Protein AF-V9LCP2-F1 (afdb_monomer_lite)

Sequence (242 aa):
FHIGINSRYNMSLEAAHANCRSLGVKLATQAQVEAANLAGFQVCRFGWVDDGYPVISRVTPMINCGNNQTGVIKMMDINRLYDGFCISIKDAHKVNACEPLLQITATGISMIETASPTLLDLTHAETVSVKPSETSPQLETETHGLPGANTELPISSANPSTSATKPLISTTTSLISTTELFLAVMNNKTNRLVVIVLTVLAAILIIVTVVIIVCHLTRKRWNTFDFEAVPPKEIVRSEEHT

pLDDT: mean 70.41, std 26.89, range [26.41, 98.75]

InterPro domains:
  IPR000538 Link domain [PF00193] (1-87)
  IPR000538 Link domain [PS50963] (1-88)
  IPR000538 Link domain [SM00445] (1-88)
  IPR016186 C-type lectin-like/link domain superfamily [G3DSA:3.10.100.10] (1-90)
  IPR016187 C-type lectin fold [SSF56436] (1-94)
  IPR043210 CD44 antigen-like [PTHR10225] (1-142)

Radius of gyration: 37.85 Å; chains: 1; bounding box: 79×82×116 Å

Organism: Callorhinchus milii (NCBI:txid7868)

Structure (mmCIF, N/CA/C/O backbone):
data_AF-V9LCP2-F1
#
_entry.id   AF-V9LCP2-F1
#
loop_
_atom_site.group_PDB
_atom_site.id
_atom_site.type_symbol
_atom_site.label_atom_id
_atom_site.label_alt_id
_atom_site.label_comp_id
_atom_site.label_asym_id
_atom_site.label_entity_id
_atom_site.label_seq_id
_atom_site.pdbx_PDB_ins_code
_atom_site.Cartn_x
_atom_site.Cartn_y
_atom_site.Cartn_z
_atom_site.occupancy
_atom_site.B_iso_or_equiv
_atom_site.auth_seq_id
_atom_site.auth_comp_id
_atom_site.auth_asym_id
_atom_site.auth_atom_id
_atom_site.pdbx_PDB_model_num
ATOM 1 N N . PHE A 1 1 ? -3.470 -7.930 -0.278 1.00 94.25 1 PHE A N 1
ATOM 2 C CA . PHE A 1 1 ? -2.556 -9.067 -0.521 1.00 94.25 1 PHE A CA 1
ATOM 3 C C . PHE A 1 1 ? -1.550 -8.689 -1.603 1.00 94.25 1 PHE A C 1
ATOM 5 O O . PHE A 1 1 ? -1.748 -7.690 -2.285 1.00 94.25 1 PHE A O 1
ATOM 12 N N . HIS A 1 2 ? -0.457 -9.439 -1.728 1.00 97.12 2 HIS A N 1
ATOM 13 C CA . HIS A 1 2 ? 0.606 -9.214 -2.718 1.00 97.12 2 HIS A CA 1
ATOM 14 C C . HIS A 1 2 ? 0.441 -10.164 -3.913 1.00 97.12 2 HIS A C 1
ATOM 16 O O . HIS A 1 2 ? 0.006 -11.298 -3.722 1.00 97.12 2 HIS A O 1
ATOM 22 N N . ILE A 1 3 ? 0.773 -9.701 -5.121 1.00 96.88 3 ILE A N 1
ATOM 23 C CA . ILE A 1 3 ? 0.834 -10.514 -6.344 1.00 96.88 3 ILE A CA 1
ATOM 24 C C . ILE A 1 3 ? 2.186 -10.328 -7.037 1.00 96.88 3 ILE A C 1
ATOM 26 O O . ILE A 1 3 ? 2.667 -9.210 -7.169 1.00 96.88 3 ILE A O 1
ATOM 30 N N . GLY A 1 4 ? 2.791 -11.406 -7.533 1.00 95.38 4 GLY A N 1
ATOM 31 C CA . GLY A 1 4 ? 4.028 -11.355 -8.318 1.00 95.38 4 GLY A CA 1
ATOM 32 C C . GLY A 1 4 ? 4.068 -12.472 -9.359 1.00 95.38 4 GLY A C 1
ATOM 33 O O . GLY A 1 4 ? 3.453 -13.517 -9.164 1.00 95.38 4 GLY A O 1
ATOM 34 N N . ILE A 1 5 ? 4.789 -12.261 -10.464 1.00 92.06 5 ILE A N 1
ATOM 35 C CA . ILE A 1 5 ? 4.906 -13.234 -11.566 1.00 92.06 5 ILE A CA 1
ATOM 36 C C . ILE A 1 5 ? 6.302 -13.864 -11.550 1.00 92.06 5 ILE A C 1
ATOM 38 O O . ILE A 1 5 ? 7.307 -13.157 -11.511 1.00 92.06 5 ILE A O 1
ATOM 42 N N . ASN A 1 6 ? 6.375 -15.198 -11.601 1.00 88.62 6 ASN A N 1
ATOM 43 C CA . ASN A 1 6 ? 7.615 -15.967 -11.801 1.00 88.62 6 ASN A CA 1
ATOM 44 C C . ASN A 1 6 ? 8.776 -15.588 -10.859 1.00 88.62 6 ASN A C 1
ATOM 46 O O . ASN A 1 6 ? 9.942 -15.635 -11.247 1.00 88.62 6 ASN A O 1
ATOM 50 N N . SER A 1 7 ? 8.473 -15.164 -9.627 1.00 88.69 7 SER A N 1
ATOM 51 C CA . SER A 1 7 ? 9.471 -14.747 -8.625 1.00 88.69 7 SER A CA 1
ATOM 52 C C . SER A 1 7 ? 10.410 -13.608 -9.063 1.00 88.69 7 SER A C 1
ATOM 54 O O . SER A 1 7 ? 11.441 -13.377 -8.432 1.00 88.69 7 SER A O 1
ATOM 56 N N . ARG A 1 8 ? 10.055 -12.863 -10.115 1.00 93.81 8 ARG A N 1
ATOM 57 C CA . ARG A 1 8 ? 10.781 -11.681 -10.598 1.00 93.81 8 ARG A CA 1
ATOM 58 C C . ARG A 1 8 ? 9.849 -10.475 -10.607 1.00 93.81 8 ARG A C 1
ATOM 60 O O . ARG A 1 8 ? 8.630 -10.625 -10.576 1.00 93.81 8 ARG A O 1
ATOM 67 N N . TYR A 1 9 ? 10.429 -9.283 -10.642 1.00 97.00 9 TYR A N 1
ATOM 68 C CA . TYR A 1 9 ? 9.656 -8.081 -10.914 1.00 97.00 9 TYR A CA 1
ATOM 69 C C . TYR A 1 9 ? 9.357 -7.995 -12.405 1.00 97.00 9 TYR A C 1
ATOM 71 O O . TYR A 1 9 ? 10.281 -8.012 -13.217 1.00 97.00 9 TYR A O 1
ATOM 79 N N . ASN A 1 10 ? 8.073 -7.941 -12.754 1.00 96.88 10 ASN A N 1
ATOM 80 C CA . ASN A 1 10 ? 7.646 -8.059 -14.148 1.00 96.88 10 ASN A CA 1
ATOM 81 C C . ASN A 1 10 ? 6.346 -7.300 -14.464 1.00 96.88 10 ASN A C 1
ATOM 83 O O . ASN A 1 10 ? 5.693 -7.588 -15.463 1.00 96.88 10 ASN A O 1
ATOM 87 N N . MET A 1 11 ? 5.927 -6.362 -13.612 1.00 97.19 11 MET A N 1
ATOM 88 C CA . MET A 1 11 ? 4.728 -5.557 -13.844 1.00 97.19 11 MET A CA 1
ATOM 89 C C . MET A 1 11 ? 5.077 -4.071 -13.906 1.00 97.19 11 MET A C 1
ATOM 91 O O . MET A 1 11 ? 5.782 -3.553 -13.039 1.00 97.19 11 MET A O 1
ATOM 95 N N . SER A 1 12 ? 4.552 -3.384 -14.920 1.00 98.19 12 SER A N 1
ATOM 96 C CA . SER A 1 12 ? 4.333 -1.935 -14.887 1.00 98.19 12 SER A CA 1
ATOM 97 C C . SER A 1 12 ? 3.098 -1.614 -14.032 1.00 98.19 12 SER A C 1
ATOM 99 O O . SER A 1 12 ? 2.339 -2.521 -13.679 1.00 98.19 12 SER A O 1
ATOM 101 N N . LEU A 1 13 ? 2.852 -0.333 -13.739 1.00 98.44 13 LEU A N 1
ATOM 102 C CA . LEU A 1 13 ? 1.632 0.105 -13.049 1.00 98.44 13 LEU A CA 1
ATOM 103 C C . LEU A 1 13 ? 0.360 -0.395 -13.760 1.00 98.44 13 LEU A C 1
ATOM 105 O O . LEU A 1 13 ? -0.527 -0.975 -13.135 1.00 98.44 13 LEU A O 1
ATOM 109 N N . GLU A 1 14 ? 0.293 -0.239 -15.085 1.00 98.38 14 GLU A N 1
ATOM 110 C CA . GLU A 1 14 ? -0.843 -0.699 -15.890 1.00 98.38 14 GLU A CA 1
ATOM 111 C C . GLU A 1 14 ? -1.025 -2.221 -15.809 1.00 98.38 14 GLU A C 1
ATOM 113 O O . GLU A 1 14 ? -2.144 -2.713 -15.624 1.00 98.38 14 GLU A O 1
ATOM 118 N N . ALA A 1 15 ? 0.078 -2.973 -15.875 1.00 98.06 15 ALA A N 1
ATOM 119 C CA . ALA A 1 15 ? 0.042 -4.420 -15.720 1.00 98.06 15 ALA A CA 1
ATOM 120 C C . ALA A 1 15 ? -0.435 -4.821 -14.316 1.00 98.06 15 ALA A C 1
ATOM 122 O O . ALA A 1 15 ? -1.231 -5.752 -14.196 1.00 98.06 15 ALA A O 1
ATOM 123 N N . ALA A 1 16 ? -0.020 -4.118 -13.259 1.00 98.44 16 ALA A N 1
ATOM 124 C CA . ALA A 1 16 ? -0.492 -4.378 -11.900 1.00 98.44 16 ALA A CA 1
ATOM 125 C C . ALA A 1 16 ? -2.012 -4.155 -11.781 1.00 98.44 16 ALA A C 1
ATOM 127 O O . ALA A 1 16 ? -2.722 -5.026 -11.273 1.00 98.44 16 ALA A O 1
ATOM 128 N N . HIS A 1 17 ? -2.543 -3.063 -12.348 1.00 98.56 17 HIS A N 1
ATOM 129 C CA . HIS A 1 17 ? -3.992 -2.851 -12.444 1.00 98.56 17 HIS A CA 1
ATOM 130 C C . HIS A 1 17 ? -4.704 -3.977 -13.196 1.00 98.56 17 HIS A C 1
ATOM 132 O O . HIS A 1 17 ? -5.782 -4.406 -12.779 1.00 98.56 17 HIS A O 1
ATOM 138 N N . ALA A 1 18 ? -4.160 -4.414 -14.334 1.00 98.25 18 ALA A N 1
ATOM 139 C CA . ALA A 1 18 ? -4.759 -5.472 -15.143 1.00 98.25 18 ALA A CA 1
ATOM 140 C C . ALA A 1 18 ? -4.778 -6.817 -14.397 1.00 98.25 18 ALA A C 1
ATOM 142 O O . ALA A 1 18 ? -5.803 -7.497 -14.394 1.00 98.25 18 ALA A O 1
ATOM 143 N N . ASN A 1 19 ? -3.690 -7.1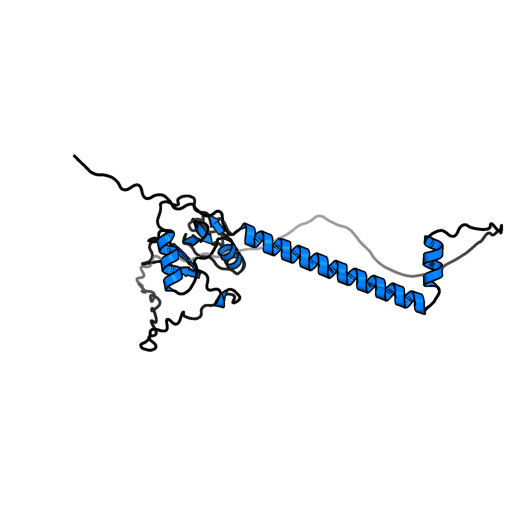61 -13.702 1.00 97.75 19 ASN A N 1
ATOM 144 C CA . ASN A 1 19 ? -3.592 -8.392 -12.918 1.00 97.75 19 ASN A CA 1
ATOM 145 C C . ASN A 1 19 ? -4.510 -8.376 -11.685 1.00 97.75 19 ASN A C 1
ATOM 147 O O . ASN A 1 19 ? -5.166 -9.373 -11.407 1.00 97.75 19 ASN A O 1
ATOM 151 N N . CYS A 1 20 ? -4.638 -7.259 -10.962 1.00 97.50 20 CYS A N 1
ATOM 152 C CA . CYS A 1 20 ? -5.630 -7.194 -9.883 1.00 97.50 20 CYS A CA 1
ATOM 153 C C . CYS A 1 20 ? -7.064 -7.327 -10.431 1.00 97.50 20 CYS A C 1
ATOM 155 O O . CYS A 1 20 ? -7.881 -8.052 -9.860 1.00 97.50 20 CYS A O 1
ATOM 157 N N . ARG A 1 21 ? -7.363 -6.693 -11.576 1.00 97.69 21 ARG A N 1
ATOM 158 C CA . ARG A 1 21 ? -8.680 -6.794 -12.228 1.00 97.69 21 ARG A CA 1
ATOM 159 C C . ARG A 1 21 ? -9.008 -8.210 -12.696 1.00 97.69 21 ARG A C 1
ATOM 161 O O . ARG A 1 21 ? -10.157 -8.620 -12.548 1.00 97.69 21 ARG A O 1
ATOM 168 N N . SER A 1 22 ? -8.041 -8.964 -13.221 1.00 96.56 22 SER A N 1
ATOM 169 C CA . SER A 1 22 ? -8.270 -10.358 -13.640 1.00 96.56 22 SER A CA 1
ATOM 170 C C . SER A 1 22 ? -8.600 -11.280 -12.462 1.00 96.56 22 SER A C 1
ATOM 172 O O . SER A 1 22 ? -9.318 -12.261 -12.632 1.00 96.56 22 SER A O 1
ATOM 174 N N . LEU A 1 23 ? -8.160 -10.920 -11.253 1.00 94.50 23 LEU A N 1
ATOM 175 C CA . LEU A 1 23 ? -8.532 -11.576 -9.997 1.00 94.50 23 LEU A CA 1
ATOM 176 C C . LEU A 1 23 ? -9.875 -11.080 -9.422 1.00 94.50 23 LEU A C 1
ATOM 178 O O . LEU A 1 23 ? -10.251 -11.470 -8.318 1.00 94.50 23 LEU A O 1
ATOM 182 N N . GLY A 1 24 ? -10.600 -10.208 -10.132 1.00 94.81 24 GLY A N 1
ATOM 183 C CA . GLY A 1 24 ? -11.880 -9.651 -9.683 1.00 94.81 24 GLY A CA 1
ATOM 184 C C . GLY A 1 24 ? -11.756 -8.639 -8.539 1.00 94.81 24 GLY A C 1
ATOM 185 O O . GLY A 1 24 ? -12.735 -8.377 -7.836 1.00 94.81 24 GLY A O 1
ATOM 186 N N . VAL A 1 25 ? -10.564 -8.076 -8.333 1.00 96.12 25 VAL A N 1
ATOM 187 C CA . VAL A 1 25 ? -10.259 -7.125 -7.258 1.00 96.12 25 VAL A CA 1
ATOM 188 C C . VAL A 1 25 ? -9.641 -5.837 -7.812 1.00 96.12 25 VAL A C 1
ATOM 190 O O . VAL A 1 25 ? -9.479 -5.673 -9.022 1.00 96.12 25 VAL A O 1
ATOM 193 N N . LYS A 1 26 ? -9.317 -4.884 -6.933 1.00 97.44 26 LYS A N 1
ATOM 194 C CA . LYS A 1 26 ? -8.673 -3.620 -7.319 1.00 97.44 26 LYS A CA 1
ATOM 195 C C . LYS A 1 26 ? -7.210 -3.595 -6.895 1.00 97.44 26 LYS A C 1
ATOM 197 O O . LYS A 1 26 ? -6.830 -4.300 -5.959 1.00 97.44 26 LYS A O 1
ATOM 202 N N . LEU A 1 27 ? -6.408 -2.785 -7.585 1.00 98.38 27 LEU A N 1
ATOM 203 C CA . LEU A 1 27 ? -5.096 -2.388 -7.083 1.00 98.38 27 LEU A CA 1
ATOM 204 C C . LEU A 1 27 ? -5.318 -1.616 -5.772 1.00 98.38 27 LEU A C 1
ATOM 206 O O . LEU A 1 27 ? -6.291 -0.874 -5.643 1.00 98.38 27 LEU A O 1
ATOM 210 N N . ALA A 1 28 ? -4.502 -1.890 -4.763 1.00 98.31 28 ALA A N 1
ATOM 211 C CA . ALA A 1 28 ? -4.631 -1.283 -3.448 1.00 98.31 28 ALA A CA 1
ATOM 212 C C . ALA A 1 28 ? -3.982 0.103 -3.439 1.00 98.31 28 ALA A C 1
ATOM 214 O O . ALA A 1 28 ? -2.939 0.291 -4.061 1.00 98.31 28 ALA A O 1
ATOM 215 N N . THR A 1 29 ? -4.550 1.044 -2.690 1.00 98.25 29 THR A N 1
ATOM 216 C CA . THR A 1 29 ? -3.910 2.337 -2.399 1.00 9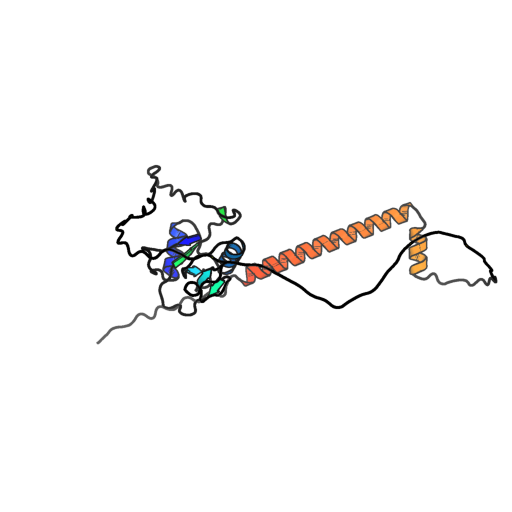8.25 29 THR A CA 1
ATOM 217 C C . THR A 1 29 ? -2.843 2.187 -1.309 1.00 98.25 29 THR A C 1
ATOM 219 O O . THR A 1 29 ? -2.882 1.236 -0.518 1.00 98.25 29 THR A O 1
ATOM 222 N N . GLN A 1 30 ? -1.916 3.141 -1.189 1.00 98.19 30 GLN A N 1
ATOM 223 C CA . GLN A 1 30 ? -0.929 3.186 -0.108 1.00 98.19 30 GLN A CA 1
ATOM 224 C C . GLN A 1 30 ? -1.626 3.149 1.254 1.00 98.19 30 GLN A C 1
ATOM 226 O O . GLN A 1 30 ? -1.240 2.356 2.106 1.00 98.19 30 GLN A O 1
ATOM 231 N N . ALA A 1 31 ? -2.695 3.928 1.439 1.00 97.56 31 ALA A N 1
ATOM 232 C CA . ALA A 1 31 ? -3.450 3.960 2.693 1.00 97.56 31 ALA A CA 1
ATOM 233 C C . ALA A 1 31 ? -4.033 2.582 3.069 1.00 97.56 31 ALA A C 1
ATOM 235 O O . ALA A 1 31 ? -4.073 2.205 4.240 1.00 97.56 31 ALA A O 1
ATOM 236 N N . GLN A 1 32 ? -4.461 1.792 2.080 1.00 97.12 32 GLN A N 1
ATOM 237 C CA . GLN A 1 32 ? -4.928 0.423 2.310 1.00 97.12 32 GLN A CA 1
ATOM 238 C C . GLN A 1 32 ? -3.775 -0.529 2.657 1.00 97.12 32 GLN A C 1
ATOM 240 O O . GLN A 1 32 ? -3.940 -1.410 3.503 1.00 97.12 32 GLN A O 1
ATOM 245 N N . VAL A 1 33 ? -2.602 -0.346 2.044 1.00 97.88 33 VAL A N 1
ATOM 246 C CA . VAL A 1 33 ? -1.384 -1.095 2.395 1.00 97.88 33 VAL A CA 1
ATOM 247 C C . VAL A 1 33 ? -0.896 -0.725 3.801 1.00 97.88 33 VAL A C 1
ATOM 249 O O . VAL A 1 33 ? -0.488 -1.613 4.544 1.00 97.88 33 VAL A O 1
ATOM 252 N N . GLU A 1 34 ? -0.995 0.542 4.207 1.00 98.06 34 GLU A N 1
ATOM 253 C CA . GLU A 1 34 ? -0.693 1.014 5.567 1.00 98.06 34 GLU A CA 1
ATOM 254 C C . GLU A 1 34 ? -1.631 0.391 6.601 1.00 98.06 34 GLU A C 1
ATOM 256 O O . GLU A 1 34 ? -1.169 -0.142 7.609 1.00 98.06 34 GLU A O 1
ATOM 261 N N . ALA A 1 35 ? -2.940 0.383 6.335 1.00 95.44 35 ALA A N 1
ATOM 262 C CA . ALA A 1 35 ? -3.906 -0.282 7.205 1.00 95.44 35 ALA A CA 1
ATOM 263 C C . ALA A 1 35 ? -3.594 -1.782 7.358 1.00 95.44 35 ALA A C 1
ATOM 265 O O . ALA A 1 35 ? -3.642 -2.319 8.465 1.00 95.44 35 ALA A O 1
ATOM 266 N N . ALA A 1 36 ? -3.210 -2.451 6.266 1.00 95.31 36 ALA A N 1
ATOM 267 C CA . ALA A 1 36 ? -2.773 -3.841 6.314 1.00 95.31 36 ALA A CA 1
ATOM 268 C C . ALA A 1 36 ? -1.456 -4.010 7.098 1.00 95.31 36 ALA A C 1
ATOM 270 O O . ALA A 1 36 ? -1.328 -4.963 7.865 1.00 95.31 36 ALA A O 1
ATOM 271 N N . ASN A 1 37 ? -0.486 -3.102 6.937 1.00 97.44 37 ASN A N 1
ATOM 272 C CA . ASN A 1 37 ? 0.785 -3.110 7.672 1.00 97.44 37 ASN A CA 1
ATOM 273 C C . ASN A 1 37 ? 0.560 -3.024 9.185 1.00 97.44 37 ASN A C 1
ATOM 275 O O . ASN A 1 37 ? 1.116 -3.831 9.929 1.00 97.44 37 ASN A O 1
ATOM 279 N N . LEU A 1 38 ? -0.326 -2.126 9.626 1.00 96.25 38 LEU A N 1
ATOM 280 C CA . LEU A 1 38 ? -0.735 -2.005 11.029 1.00 96.25 38 LEU A CA 1
ATOM 281 C C . LEU A 1 38 ? -1.394 -3.287 11.563 1.00 96.25 38 LEU A C 1
ATOM 283 O O . LEU A 1 38 ? -1.284 -3.587 12.748 1.00 96.25 38 LEU A O 1
ATOM 287 N N . ALA A 1 39 ? -2.037 -4.063 10.689 1.00 93.44 39 ALA A N 1
ATOM 288 C CA . ALA A 1 39 ? -2.595 -5.376 11.005 1.00 93.44 39 ALA A CA 1
ATOM 289 C C . ALA A 1 39 ? -1.576 -6.535 10.896 1.00 93.44 39 ALA A C 1
ATOM 291 O O . ALA A 1 39 ? -1.951 -7.696 11.063 1.00 93.44 39 ALA A O 1
ATOM 292 N N . GLY A 1 40 ? -0.297 -6.248 10.625 1.00 94.31 40 GLY A N 1
ATOM 293 C CA . GLY A 1 40 ? 0.786 -7.236 10.567 1.00 94.31 40 GLY A CA 1
ATOM 294 C C . GLY A 1 40 ? 1.241 -7.634 9.158 1.00 94.31 40 GLY A C 1
ATOM 295 O O . GLY A 1 40 ? 2.147 -8.457 9.022 1.00 94.31 40 GLY A O 1
ATOM 296 N N . PHE A 1 41 ? 0.658 -7.072 8.094 1.00 95.94 41 PHE A N 1
ATOM 297 C CA . PHE A 1 41 ? 1.045 -7.403 6.721 1.00 95.94 41 PHE A CA 1
ATOM 298 C C . PHE A 1 41 ? 2.441 -6.870 6.386 1.00 95.94 41 PHE A C 1
ATOM 300 O O . PHE A 1 41 ? 2.655 -5.662 6.287 1.00 95.94 41 PHE A O 1
ATOM 307 N N . GLN A 1 42 ? 3.384 -7.767 6.104 1.00 97.50 42 GLN A N 1
ATOM 308 C CA . GLN A 1 42 ? 4.706 -7.407 5.600 1.00 97.50 42 GLN A CA 1
ATOM 309 C C . GLN A 1 42 ? 5.161 -8.330 4.475 1.00 97.50 42 GLN A C 1
ATOM 311 O O . GLN A 1 42 ? 4.853 -9.520 4.464 1.00 97.50 42 GLN A O 1
ATOM 316 N N . VAL A 1 43 ? 5.958 -7.787 3.558 1.00 97.00 43 VAL A N 1
ATOM 317 C CA . VAL A 1 43 ? 6.616 -8.534 2.478 1.00 97.00 43 VAL A CA 1
ATOM 318 C C . VAL A 1 43 ? 8.025 -7.983 2.251 1.00 97.00 43 VAL A C 1
ATOM 320 O O . VAL A 1 43 ? 8.339 -6.861 2.641 1.00 97.00 43 VAL A O 1
ATOM 323 N N . CYS A 1 44 ? 8.908 -8.767 1.631 1.00 97.25 44 CYS A N 1
ATOM 324 C CA . CYS A 1 44 ? 10.236 -8.302 1.205 1.00 97.25 44 CYS A CA 1
ATOM 325 C C . CYS A 1 44 ? 10.268 -8.002 -0.305 1.00 97.25 44 CYS A C 1
ATOM 327 O O . CYS A 1 44 ? 11.190 -8.398 -1.012 1.00 97.25 44 CYS A O 1
ATOM 329 N N . ARG A 1 45 ? 9.210 -7.377 -0.833 1.00 97.81 45 ARG A N 1
ATOM 330 C CA . ARG A 1 45 ? 9.079 -7.068 -2.262 1.00 97.81 45 ARG A CA 1
ATOM 331 C C . ARG A 1 45 ? 8.364 -5.739 -2.462 1.00 97.81 45 ARG A C 1
ATOM 333 O O . ARG A 1 45 ? 7.399 -5.449 -1.758 1.00 97.81 45 ARG A O 1
ATOM 340 N N . PHE A 1 46 ? 8.856 -4.948 -3.408 1.00 98.31 46 PHE A N 1
ATOM 341 C CA . PHE A 1 46 ? 8.210 -3.717 -3.835 1.00 98.31 46 PHE A CA 1
ATOM 342 C C . PHE A 1 46 ? 7.069 -4.040 -4.795 1.00 98.31 46 PHE A C 1
ATOM 344 O O . PHE A 1 46 ? 7.259 -4.795 -5.748 1.00 98.31 46 PHE A O 1
ATOM 351 N N . GLY A 1 47 ? 5.903 -3.452 -4.560 1.00 98.44 47 GLY A N 1
ATOM 352 C CA . GLY A 1 47 ? 4.728 -3.614 -5.408 1.00 98.44 47 GLY A CA 1
ATOM 353 C C . GLY A 1 47 ? 4.047 -2.283 -5.676 1.00 98.44 47 GLY A C 1
ATOM 354 O O . GLY A 1 47 ? 4.021 -1.414 -4.806 1.00 98.44 47 GLY A O 1
ATOM 355 N N . TRP A 1 48 ? 3.510 -2.134 -6.882 1.00 98.75 48 TRP A N 1
ATOM 356 C CA . TRP A 1 48 ? 2.682 -1.010 -7.294 1.00 98.75 48 TRP A CA 1
ATOM 357 C C . TRP A 1 48 ? 1.448 -0.879 -6.401 1.00 98.75 48 TRP A C 1
ATOM 359 O O . TRP A 1 48 ? 0.789 -1.876 -6.081 1.00 98.75 48 TRP A O 1
ATOM 369 N N . VAL A 1 49 ? 1.143 0.367 -6.047 1.00 98.75 49 VAL A N 1
ATOM 370 C CA . VAL A 1 49 ? -0.139 0.802 -5.485 1.00 98.75 49 VAL A CA 1
ATOM 371 C C . VAL A 1 49 ? -0.850 1.733 -6.465 1.00 98.75 49 VAL A C 1
ATOM 373 O O . VAL A 1 49 ? -0.227 2.266 -7.386 1.00 98.75 49 VAL A O 1
ATOM 376 N N . ASP A 1 50 ? -2.148 1.926 -6.252 1.00 98.38 50 ASP A N 1
ATOM 377 C CA . AS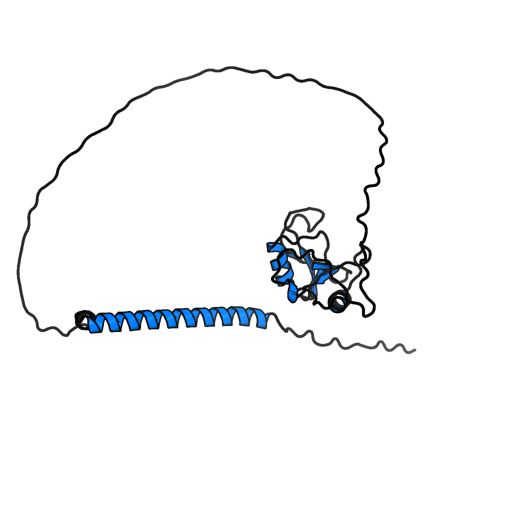P A 1 50 ? -3.032 2.768 -7.073 1.00 98.38 50 ASP A CA 1
ATOM 378 C C . ASP A 1 50 ? -2.543 4.223 -7.173 1.00 98.38 50 ASP A C 1
ATOM 380 O O . ASP A 1 50 ? -2.741 4.885 -8.185 1.00 98.38 50 ASP A O 1
ATOM 384 N N . ASP A 1 51 ? -1.802 4.691 -6.163 1.00 98.38 51 ASP A N 1
ATOM 385 C CA . ASP A 1 51 ? -1.177 6.017 -6.107 1.00 98.38 51 ASP A CA 1
ATOM 386 C C . ASP A 1 51 ? -0.047 6.222 -7.140 1.00 98.38 51 ASP A C 1
ATOM 388 O O . ASP A 1 51 ? 0.554 7.296 -7.212 1.00 98.38 51 ASP A O 1
ATOM 392 N N . GLY A 1 52 ? 0.275 5.199 -7.937 1.00 98.06 52 GLY A N 1
ATOM 393 C CA . GLY A 1 52 ? 1.149 5.322 -9.102 1.00 98.06 52 GLY A CA 1
ATOM 394 C C . GLY A 1 52 ? 2.643 5.197 -8.812 1.00 98.06 52 GLY A C 1
ATOM 395 O O . GLY A 1 52 ? 3.469 5.622 -9.618 1.00 98.06 52 GLY A O 1
ATOM 396 N N . TYR A 1 53 ? 3.015 4.613 -7.675 1.00 98.50 53 TYR A N 1
ATOM 397 C CA . TYR A 1 53 ? 4.402 4.296 -7.334 1.00 98.50 53 TYR A CA 1
ATOM 398 C C . TYR A 1 53 ? 4.495 2.960 -6.586 1.00 98.50 53 TYR A C 1
ATOM 400 O O . TYR A 1 53 ? 3.503 2.495 -6.024 1.00 98.50 53 TYR A O 1
ATOM 408 N N . PRO A 1 54 ? 5.667 2.308 -6.565 1.00 98.56 54 PRO A N 1
ATOM 409 C CA . PRO A 1 54 ? 5.857 1.088 -5.798 1.00 98.56 54 PRO A CA 1
ATOM 410 C C . PRO A 1 54 ? 6.110 1.394 -4.321 1.00 98.56 54 PRO A C 1
ATOM 412 O O . PRO A 1 54 ? 6.779 2.370 -3.976 1.00 98.56 54 PRO A O 1
ATOM 415 N N . VAL A 1 55 ? 5.647 0.514 -3.439 1.00 98.75 55 VAL A N 1
ATOM 416 C CA . VAL A 1 55 ? 5.934 0.560 -1.999 1.00 98.75 55 VAL A CA 1
ATOM 417 C C . VAL A 1 55 ? 6.394 -0.805 -1.494 1.00 98.75 55 VAL A C 1
ATOM 419 O O . VAL A 1 55 ? 6.171 -1.820 -2.149 1.00 98.75 55 VAL A O 1
ATOM 422 N N . ILE A 1 56 ? 7.031 -0.854 -0.327 1.00 98.56 56 ILE A N 1
ATOM 423 C CA . ILE A 1 56 ? 7.308 -2.089 0.419 1.00 98.56 56 ILE A CA 1
ATOM 424 C C . ILE A 1 56 ? 6.724 -1.964 1.827 1.00 98.56 56 ILE A C 1
ATOM 426 O O . ILE A 1 56 ? 6.930 -0.957 2.498 1.00 98.56 56 ILE A O 1
ATOM 430 N N . SER A 1 57 ? 5.996 -2.988 2.275 1.00 98.44 57 SER A N 1
ATOM 431 C CA . SER A 1 57 ? 5.411 -3.039 3.619 1.00 98.44 57 SER A CA 1
ATOM 432 C C . SER A 1 57 ? 6.310 -3.827 4.571 1.00 98.44 57 SER A C 1
ATOM 434 O O . SER A 1 57 ? 6.560 -5.014 4.335 1.00 98.44 57 SER A O 1
ATOM 436 N N . ARG A 1 58 ? 6.780 -3.200 5.652 1.00 98.44 58 ARG A N 1
ATOM 437 C CA . ARG A 1 58 ? 7.650 -3.804 6.676 1.00 98.44 58 ARG A CA 1
ATOM 438 C C . ARG A 1 58 ? 7.077 -3.585 8.071 1.00 98.44 58 ARG A C 1
ATOM 440 O O . ARG A 1 58 ? 6.827 -2.450 8.452 1.00 98.44 58 ARG A O 1
ATOM 447 N N . VAL A 1 59 ? 6.902 -4.648 8.851 1.00 98.19 59 VAL A N 1
ATOM 448 C CA . VAL A 1 59 ? 6.571 -4.535 10.284 1.00 98.19 59 VAL A CA 1
ATOM 449 C C . VAL A 1 59 ? 7.848 -4.679 11.108 1.00 98.19 59 VAL A C 1
ATOM 451 O O . VAL A 1 59 ? 8.076 -3.905 12.033 1.00 98.19 59 VAL A O 1
ATOM 454 N N . THR A 1 60 ? 8.736 -5.598 10.717 1.00 97.81 60 THR A N 1
ATOM 455 C CA . THR A 1 60 ? 10.062 -5.760 11.327 1.00 97.81 60 THR A CA 1
ATOM 456 C C . THR A 1 60 ? 11.184 -5.147 10.475 1.00 97.81 60 THR A C 1
ATOM 458 O O . THR A 1 60 ? 11.184 -5.307 9.243 1.00 97.81 60 THR A O 1
ATOM 461 N N . PRO A 1 61 ? 12.163 -4.466 11.104 1.00 97.50 61 PRO A N 1
ATOM 462 C CA . PRO A 1 61 ? 13.283 -3.851 10.399 1.00 97.50 61 PRO A CA 1
ATOM 463 C C . PRO A 1 61 ? 14.206 -4.926 9.816 1.00 97.50 61 PRO A C 1
ATOM 465 O O . PRO A 1 61 ? 14.478 -5.943 10.454 1.00 97.50 61 PRO A O 1
ATOM 468 N N . MET A 1 62 ? 14.653 -4.729 8.574 1.00 97.44 62 MET A N 1
ATOM 469 C CA . MET A 1 62 ? 15.535 -5.671 7.884 1.00 97.44 62 MET A CA 1
ATOM 470 C C . MET A 1 62 ? 16.352 -4.957 6.799 1.00 97.44 62 MET A C 1
ATOM 472 O O . MET A 1 62 ? 15.794 -4.294 5.926 1.00 97.44 62 MET A O 1
ATOM 476 N N . ILE A 1 63 ? 17.683 -5.076 6.842 1.00 95.25 63 ILE A N 1
ATOM 477 C CA . ILE A 1 63 ? 18.598 -4.326 5.956 1.00 95.25 63 ILE A CA 1
ATOM 478 C C . ILE A 1 63 ? 18.310 -4.610 4.475 1.00 95.25 63 ILE A C 1
ATOM 480 O O . ILE A 1 63 ? 18.166 -3.690 3.676 1.00 95.25 63 ILE A O 1
ATOM 484 N N . ASN A 1 64 ? 18.136 -5.877 4.105 1.00 96.06 64 ASN A N 1
ATOM 485 C CA . ASN A 1 64 ? 17.845 -6.287 2.730 1.00 96.06 64 ASN A CA 1
ATOM 486 C C . ASN A 1 64 ? 16.370 -6.109 2.315 1.00 96.06 64 ASN A C 1
ATOM 488 O O . ASN A 1 64 ? 16.043 -6.330 1.152 1.00 96.06 64 ASN A O 1
ATOM 492 N N . CYS A 1 65 ? 15.484 -5.691 3.226 1.00 96.38 65 CYS A N 1
ATOM 493 C CA . CYS A 1 65 ? 14.054 -5.508 2.966 1.00 96.38 65 CYS A CA 1
ATOM 494 C C . CYS A 1 65 ? 13.593 -4.152 3.513 1.00 96.38 65 CYS A C 1
ATOM 496 O O . CYS A 1 65 ? 13.177 -4.048 4.664 1.00 96.38 65 CYS A O 1
ATOM 498 N N . GLY A 1 66 ? 13.654 -3.108 2.685 1.00 94.31 66 GLY A N 1
ATOM 499 C CA . GLY A 1 66 ? 13.270 -1.754 3.101 1.00 94.31 66 GLY A CA 1
ATOM 500 C C . GLY A 1 66 ? 14.371 -0.985 3.842 1.00 94.31 66 GLY A C 1
ATOM 501 O O . GLY A 1 66 ? 14.074 0.006 4.501 1.00 94.31 66 GLY A O 1
ATOM 502 N N . ASN A 1 67 ? 15.637 -1.407 3.725 1.00 96.31 67 ASN A N 1
ATOM 503 C CA . ASN A 1 67 ? 16.803 -0.711 4.286 1.00 96.31 67 ASN A CA 1
ATOM 504 C C . ASN A 1 67 ? 16.678 -0.435 5.795 1.00 96.31 67 ASN A C 1
ATOM 506 O O . ASN A 1 67 ? 16.882 0.685 6.256 1.00 96.31 67 ASN A O 1
ATOM 510 N N . ASN A 1 68 ? 16.287 -1.463 6.555 1.00 97.75 68 ASN A N 1
ATOM 511 C CA . ASN A 1 68 ? 16.092 -1.406 8.006 1.00 97.75 68 ASN A CA 1
ATOM 512 C C . ASN A 1 68 ? 14.960 -0.475 8.493 1.00 97.75 68 ASN A C 1
ATOM 514 O O . ASN A 1 68 ? 14.836 -0.247 9.694 1.00 97.75 68 ASN A O 1
ATOM 518 N N . GLN A 1 69 ? 14.119 0.034 7.588 1.00 97.94 69 GLN A N 1
ATOM 519 C CA . GLN A 1 69 ? 12.943 0.837 7.929 1.00 97.94 69 GLN A CA 1
ATOM 520 C C . GLN A 1 69 ? 11.708 -0.043 8.178 1.00 97.94 69 GLN A C 1
ATOM 522 O O . GLN A 1 69 ? 11.623 -1.186 7.718 1.00 97.94 69 GLN A O 1
ATOM 527 N N . THR A 1 70 ? 10.740 0.519 8.898 1.00 98.44 70 THR A N 1
ATOM 528 C CA . THR A 1 70 ? 9.422 -0.064 9.181 1.00 98.44 70 THR A CA 1
ATOM 529 C C . THR A 1 70 ? 8.312 0.838 8.632 1.00 98.44 70 THR A C 1
ATOM 531 O O . THR A 1 70 ? 8.556 1.986 8.262 1.00 98.44 70 THR A O 1
ATOM 534 N N . GLY A 1 71 ? 7.095 0.306 8.538 1.00 98.25 71 GLY A N 1
ATOM 535 C CA . GLY A 1 71 ? 5.959 0.948 7.880 1.00 98.25 71 GLY A CA 1
ATOM 536 C C . GLY A 1 71 ? 5.895 0.650 6.380 1.00 98.25 71 GLY A C 1
ATOM 537 O O . GLY A 1 71 ? 6.397 -0.373 5.902 1.00 98.25 71 GLY A O 1
ATOM 538 N N . VAL A 1 72 ? 5.247 1.545 5.635 1.00 98.56 72 VAL A N 1
ATOM 539 C CA . VAL A 1 72 ? 5.120 1.468 4.175 1.00 98.56 72 VAL A CA 1
ATOM 540 C C . VAL A 1 72 ? 6.113 2.436 3.545 1.00 98.56 72 VAL A C 1
ATOM 542 O O . VAL A 1 72 ? 5.955 3.650 3.630 1.00 98.56 72 VAL A O 1
ATOM 545 N N . ILE A 1 73 ? 7.167 1.895 2.936 1.00 98.38 73 ILE A N 1
ATOM 546 C CA . ILE A 1 73 ? 8.263 2.686 2.368 1.00 98.38 73 ILE A CA 1
ATOM 547 C C . ILE A 1 73 ? 8.081 2.805 0.855 1.00 98.38 73 ILE A C 1
ATOM 549 O O . ILE A 1 73 ? 8.027 1.798 0.147 1.00 98.38 73 ILE A O 1
ATOM 553 N N . LYS A 1 74 ? 8.022 4.041 0.355 1.00 97.88 74 LYS A N 1
ATOM 554 C CA . LYS A 1 74 ? 7.902 4.363 -1.072 1.00 97.88 74 LYS A CA 1
ATOM 555 C C . LYS A 1 74 ? 9.222 4.171 -1.826 1.00 97.88 74 LYS A C 1
ATOM 557 O O . LYS A 1 74 ? 10.283 4.569 -1.352 1.00 97.88 74 LYS A O 1
ATOM 562 N N . MET A 1 75 ? 9.137 3.608 -3.031 1.00 97.25 75 MET A N 1
ATOM 563 C CA . MET A 1 75 ? 10.223 3.549 -4.009 1.00 97.25 75 MET A CA 1
ATOM 564 C C . MET A 1 75 ? 10.141 4.734 -4.974 1.00 97.25 75 MET A C 1
ATOM 566 O O . MET A 1 75 ? 9.067 5.061 -5.474 1.00 97.25 75 MET A O 1
ATOM 570 N N . MET A 1 76 ? 11.286 5.358 -5.257 1.00 95.44 76 MET A N 1
ATOM 571 C CA . MET A 1 76 ? 11.362 6.531 -6.140 1.00 95.44 76 MET A CA 1
ATOM 572 C C . MET A 1 76 ? 11.636 6.168 -7.604 1.00 95.44 76 MET A C 1
ATOM 574 O O . MET A 1 76 ? 11.273 6.927 -8.498 1.00 95.44 76 MET A O 1
ATOM 578 N N . ASP A 1 77 ? 12.259 5.016 -7.866 1.00 96.44 77 ASP A N 1
ATOM 579 C CA . ASP A 1 77 ? 12.491 4.537 -9.230 1.00 96.44 77 ASP A CA 1
ATOM 580 C C . ASP A 1 77 ? 11.205 3.924 -9.800 1.00 96.44 77 ASP A C 1
ATOM 582 O O . ASP A 1 77 ? 10.917 2.749 -9.603 1.00 96.44 77 ASP A O 1
ATOM 586 N N . ILE A 1 78 ? 10.406 4.741 -10.484 1.00 96.31 78 ILE A N 1
ATOM 587 C CA . ILE A 1 78 ? 9.138 4.323 -11.103 1.00 96.31 78 ILE A CA 1
ATOM 588 C C . ILE A 1 78 ? 9.316 3.724 -12.507 1.00 96.31 78 ILE A C 1
ATOM 590 O O . ILE A 1 78 ? 8.346 3.262 -13.101 1.00 96.31 78 ILE A O 1
ATOM 594 N N . ASN A 1 79 ? 10.532 3.735 -13.061 1.00 95.81 79 ASN A N 1
ATOM 595 C CA . ASN A 1 79 ? 10.789 3.242 -14.420 1.00 95.81 79 ASN A CA 1
ATOM 596 C C . ASN A 1 79 ? 11.110 1.742 -14.449 1.00 95.81 79 ASN A C 1
ATOM 598 O O . ASN A 1 79 ? 11.215 1.145 -15.521 1.00 95.81 79 ASN A O 1
ATOM 602 N N . ARG A 1 80 ? 11.278 1.121 -13.279 1.00 96.94 80 ARG A N 1
ATOM 603 C CA . ARG A 1 80 ? 11.464 -0.322 -13.150 1.00 96.94 80 ARG A CA 1
ATOM 604 C C . ARG A 1 80 ? 10.135 -1.056 -13.083 1.00 96.94 80 ARG A C 1
ATOM 606 O O . ARG A 1 80 ? 9.084 -0.505 -12.768 1.00 96.94 80 ARG A O 1
ATOM 613 N N . LEU A 1 81 ? 10.216 -2.348 -13.361 1.00 97.94 81 LEU A N 1
ATOM 614 C CA . LEU A 1 81 ? 9.124 -3.268 -13.105 1.00 97.94 81 LEU A CA 1
ATOM 615 C C . LEU A 1 81 ? 9.123 -3.645 -11.626 1.00 97.94 81 LEU A C 1
ATOM 617 O O . LEU A 1 81 ? 10.179 -3.713 -10.993 1.00 97.94 81 LEU A O 1
ATOM 621 N N . TYR A 1 82 ? 7.930 -3.924 -11.112 1.00 98.25 82 TYR A N 1
ATOM 622 C CA . TYR A 1 82 ? 7.676 -4.342 -9.738 1.00 98.25 82 TYR A CA 1
ATOM 623 C C . TYR A 1 82 ? 6.571 -5.401 -9.711 1.00 98.25 82 TYR A C 1
ATOM 625 O O . TYR A 1 82 ? 6.261 -6.023 -10.730 1.00 98.25 82 TYR A O 1
ATOM 633 N N . ASP A 1 83 ? 6.019 -5.626 -8.529 1.00 98.44 83 ASP A N 1
ATOM 634 C CA . ASP A 1 83 ? 4.826 -6.431 -8.277 1.00 98.44 83 ASP A CA 1
ATOM 635 C C . ASP A 1 83 ? 3.567 -5.583 -8.171 1.00 98.44 83 ASP A C 1
ATOM 637 O O . ASP A 1 83 ? 3.607 -4.396 -8.466 1.00 98.44 83 ASP A O 1
ATOM 641 N N . GLY A 1 84 ? 2.462 -6.156 -7.695 1.00 98.19 84 GLY A N 1
ATOM 642 C CA . GLY A 1 84 ? 1.266 -5.402 -7.322 1.00 98.19 84 GLY A CA 1
ATOM 643 C C . GLY A 1 84 ? 0.790 -5.719 -5.907 1.00 98.19 84 GLY A C 1
ATOM 644 O O . GLY A 1 84 ? 0.934 -6.845 -5.419 1.00 98.19 84 GLY A O 1
ATOM 645 N N . PHE A 1 85 ? 0.170 -4.737 -5.257 1.00 98.50 85 PHE A N 1
ATOM 646 C CA . PHE A 1 85 ? -0.691 -4.981 -4.102 1.00 98.50 85 PHE A CA 1
ATOM 647 C C . PHE A 1 85 ? -2.147 -4.865 -4.522 1.00 98.50 85 PHE A C 1
ATOM 649 O O . PHE A 1 85 ? -2.551 -3.839 -5.052 1.00 98.50 85 PHE A O 1
ATOM 656 N N . CYS A 1 86 ? -2.951 -5.890 -4.254 1.00 97.69 86 CYS A N 1
ATOM 657 C CA . CYS A 1 86 ? -4.379 -5.870 -4.553 1.00 97.69 86 CYS A CA 1
ATOM 658 C C . CYS A 1 86 ? -5.222 -5.900 -3.273 1.00 97.69 86 CYS A C 1
ATOM 660 O O . CYS A 1 86 ? -4.801 -6.437 -2.237 1.00 97.69 86 CYS A O 1
ATOM 662 N N . ILE A 1 87 ? -6.446 -5.380 -3.364 1.00 95.25 87 ILE A N 1
ATOM 663 C CA . ILE A 1 87 ? -7.441 -5.388 -2.291 1.00 95.25 87 ILE A CA 1
ATOM 664 C C . ILE A 1 87 ? -8.775 -5.982 -2.756 1.00 95.25 87 ILE A C 1
ATOM 666 O O . ILE A 1 87 ? -9.414 -5.499 -3.692 1.00 95.25 87 ILE A O 1
ATOM 670 N N . SER A 1 88 ? -9.228 -7.015 -2.044 1.00 92.00 88 SER A N 1
ATOM 671 C CA . SER A 1 88 ? -10.604 -7.505 -2.124 1.00 92.00 88 SER A CA 1
ATOM 672 C C . SER A 1 88 ? -11.465 -6.700 -1.158 1.00 92.00 88 SER A C 1
ATOM 674 O O . SER A 1 88 ? -11.271 -6.769 0.053 1.00 92.00 88 SER A O 1
ATOM 676 N N . ILE A 1 89 ? -12.441 -5.952 -1.672 1.00 85.06 89 ILE A N 1
ATOM 677 C CA . ILE A 1 89 ? -13.370 -5.177 -0.828 1.00 85.06 89 ILE A CA 1
ATOM 678 C C . ILE A 1 89 ? -14.203 -6.113 0.064 1.00 85.06 89 ILE A C 1
ATOM 680 O O . ILE A 1 89 ? -14.542 -5.758 1.188 1.00 85.06 89 ILE A O 1
ATOM 684 N N . LYS A 1 90 ? -14.480 -7.338 -0.403 1.00 81.38 90 LYS A N 1
ATOM 685 C CA . LYS A 1 90 ? -15.226 -8.354 0.358 1.00 81.38 90 LYS A CA 1
ATOM 686 C C . LYS A 1 90 ? -14.474 -8.819 1.606 1.00 81.38 90 LYS A C 1
ATOM 688 O O . LYS A 1 90 ? -15.101 -9.184 2.596 1.00 81.38 90 LYS A O 1
ATOM 693 N N . ASP A 1 91 ? -13.147 -8.774 1.560 1.00 78.19 91 ASP A N 1
ATOM 694 C CA . ASP A 1 91 ? -12.275 -9.253 2.632 1.00 78.19 91 ASP A CA 1
ATOM 695 C C . ASP A 1 91 ? -11.577 -8.108 3.370 1.00 78.19 91 ASP A C 1
ATOM 697 O O . ASP A 1 91 ? -10.825 -8.356 4.303 1.00 78.19 91 ASP A O 1
ATOM 701 N N . ALA A 1 92 ? -11.864 -6.850 3.020 1.00 72.19 92 ALA A N 1
ATOM 702 C CA . ALA A 1 92 ? -11.253 -5.678 3.648 1.00 72.19 92 ALA A CA 1
ATOM 703 C C . ALA A 1 92 ? -11.522 -5.590 5.164 1.00 72.19 92 ALA A C 1
ATOM 705 O O . ALA A 1 92 ? -10.745 -4.982 5.892 1.00 72.19 92 ALA A O 1
ATOM 706 N N . HIS A 1 93 ? -12.601 -6.217 5.647 1.00 74.19 93 HIS A N 1
ATOM 707 C CA . HIS A 1 93 ? -12.937 -6.309 7.073 1.00 74.19 93 HIS A CA 1
ATOM 708 C C . HIS A 1 93 ? -12.382 -7.564 7.763 1.00 74.19 93 HIS A C 1
ATOM 710 O O . HIS A 1 93 ? -12.461 -7.671 8.987 1.00 74.19 93 HIS A O 1
ATOM 716 N N . LYS A 1 94 ? -11.844 -8.524 7.004 1.00 75.44 94 LYS A N 1
ATOM 717 C CA . LYS A 1 94 ? -11.276 -9.758 7.546 1.00 75.44 94 LYS A CA 1
ATOM 718 C C . LYS A 1 94 ? -9.782 -9.556 7.766 1.00 75.44 94 LYS A C 1
ATOM 720 O O . LYS A 1 94 ? -9.024 -9.329 6.827 1.00 75.44 94 LYS A O 1
ATOM 725 N N . VAL A 1 95 ? -9.345 -9.672 9.013 1.00 70.19 95 VAL A N 1
ATOM 726 C CA . VAL A 1 95 ? -7.916 -9.678 9.339 1.00 70.19 95 VAL A CA 1
ATOM 727 C C . VAL A 1 95 ? -7.350 -11.051 8.969 1.00 70.19 95 VAL A C 1
ATOM 729 O O . VAL A 1 95 ? -7.891 -12.068 9.393 1.00 70.19 95 VAL A O 1
ATOM 732 N N . ASN A 1 96 ? -6.271 -11.082 8.181 1.00 69.88 96 ASN A N 1
ATOM 733 C CA . ASN A 1 96 ? -5.523 -12.299 7.828 1.00 69.88 96 ASN A CA 1
ATOM 734 C C . ASN A 1 96 ? -6.365 -13.413 7.172 1.00 69.88 96 ASN A C 1
ATOM 736 O O . ASN A 1 96 ? -6.316 -14.573 7.579 1.00 69.88 96 ASN A O 1
ATOM 740 N N . ALA A 1 97 ? -7.126 -13.073 6.129 1.00 75.69 97 ALA A N 1
ATOM 741 C CA . ALA A 1 97 ? -7.798 -14.070 5.301 1.00 75.69 97 ALA A CA 1
ATOM 742 C C . ALA A 1 97 ? -6.768 -14.862 4.467 1.00 75.69 97 ALA A C 1
ATOM 744 O O . ALA A 1 97 ? -6.261 -14.366 3.463 1.00 75.69 97 ALA A O 1
ATOM 745 N N . CYS A 1 98 ? -6.468 -16.092 4.889 1.00 76.81 98 CYS A N 1
ATOM 746 C CA . CYS A 1 98 ? -5.628 -17.052 4.156 1.00 76.81 98 CYS A CA 1
ATOM 747 C C . CYS A 1 98 ? -6.457 -18.116 3.417 1.00 76.81 98 CYS A C 1
ATOM 749 O O . CYS A 1 98 ? -5.939 -19.172 3.058 1.00 76.81 98 CYS A O 1
ATOM 751 N N . GLU A 1 99 ? -7.752 -17.868 3.224 1.00 73.19 99 GLU A N 1
ATOM 752 C CA . GLU A 1 99 ? -8.616 -18.783 2.488 1.00 73.19 99 GLU A CA 1
ATOM 753 C C . GLU A 1 99 ? -8.216 -18.787 0.999 1.00 73.19 99 GLU A C 1
ATOM 755 O O . GLU A 1 99 ? -7.983 -17.711 0.434 1.00 73.19 99 GLU A O 1
ATOM 760 N N . PRO A 1 100 ? -8.094 -19.960 0.351 1.00 66.38 100 PRO A N 1
ATOM 761 C CA . PRO A 1 100 ? -7.731 -20.033 -1.057 1.00 66.38 100 PRO A CA 1
ATOM 762 C C . PRO A 1 100 ? -8.715 -19.236 -1.915 1.00 66.38 100 PRO A C 1
ATOM 764 O O . PRO A 1 100 ? -9.931 -19.373 -1.776 1.00 66.38 100 PRO A O 1
ATOM 767 N N . LEU A 1 101 ? -8.197 -18.429 -2.844 1.00 61.84 101 LEU A N 1
ATOM 768 C CA . LEU A 1 101 ? -9.033 -17.767 -3.839 1.00 61.84 101 LEU A CA 1
ATOM 769 C C . LEU A 1 101 ? -9.600 -18.844 -4.780 1.00 61.84 101 LEU A C 1
ATOM 771 O O . LEU A 1 101 ? -8.920 -19.275 -5.710 1.00 61.84 101 LEU A O 1
ATOM 775 N N . LEU A 1 102 ? -10.829 -19.309 -4.535 1.00 57.81 102 LEU A N 1
ATOM 776 C CA . LEU A 1 102 ? -11.516 -20.215 -5.457 1.00 57.81 102 LEU A CA 1
ATOM 777 C C . LEU A 1 102 ? -11.809 -19.457 -6.760 1.00 57.81 102 LEU A C 1
ATOM 779 O O . LEU A 1 102 ? -12.738 -18.651 -6.835 1.00 57.81 102 LEU A O 1
ATOM 783 N N . GLN A 1 103 ? -11.028 -19.716 -7.807 1.00 45.72 103 GLN A N 1
ATOM 784 C CA . GLN A 1 103 ? -11.413 -19.329 -9.159 1.00 45.72 103 GLN A CA 1
ATOM 785 C C . GLN A 1 103 ? -12.508 -20.286 -9.629 1.00 45.72 103 GLN A C 1
ATOM 787 O O . GLN A 1 103 ? -12.245 -21.438 -9.964 1.00 45.72 103 GLN A O 1
ATOM 792 N N . ILE A 1 104 ? -13.755 -19.814 -9.632 1.00 44.38 104 ILE A N 1
ATOM 793 C CA . ILE A 1 104 ? -14.859 -20.535 -10.265 1.00 44.38 104 ILE A CA 1
ATOM 794 C C . ILE A 1 104 ? -14.692 -20.361 -11.776 1.00 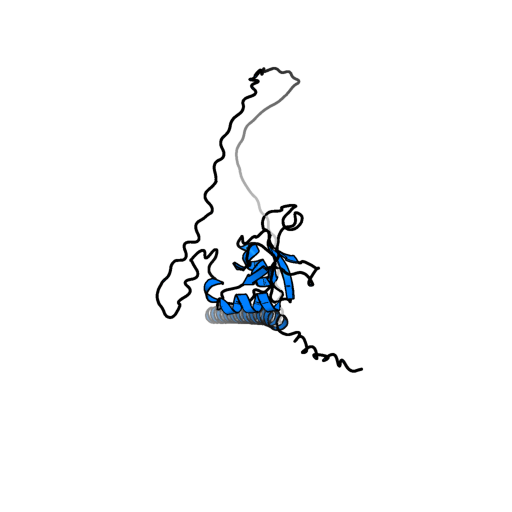44.38 104 ILE A C 1
ATOM 796 O O . ILE A 1 104 ? -15.113 -19.357 -12.351 1.00 44.38 104 ILE A O 1
ATOM 800 N N . THR A 1 105 ? -14.049 -21.326 -12.425 1.00 38.75 105 THR A N 1
ATOM 801 C CA . THR A 1 105 ? -14.156 -21.501 -13.874 1.00 38.75 105 THR A CA 1
ATOM 802 C C . THR A 1 105 ? -15.483 -22.198 -14.179 1.00 38.75 105 THR A C 1
ATOM 804 O O . THR A 1 105 ? -15.987 -22.993 -13.385 1.00 38.75 105 THR A O 1
ATOM 807 N N . ALA A 1 106 ? -16.078 -21.914 -15.341 1.00 47.47 106 ALA A N 1
ATOM 808 C CA . ALA A 1 106 ? -17.352 -22.496 -15.787 1.00 47.47 106 ALA A CA 1
ATOM 809 C C . ALA A 1 106 ? -17.305 -24.027 -16.027 1.00 47.47 106 ALA A C 1
ATOM 811 O O . ALA A 1 106 ? -18.237 -24.604 -16.579 1.00 47.47 106 ALA A O 1
ATOM 812 N N . THR A 1 107 ? -16.233 -24.696 -15.603 1.00 48.41 107 THR A N 1
ATOM 813 C CA . THR A 1 107 ? -15.987 -26.130 -15.746 1.00 48.41 107 THR A CA 1
ATOM 814 C C . THR A 1 107 ? -15.382 -26.699 -14.460 1.00 48.41 107 THR A C 1
ATOM 816 O O . THR A 1 107 ? -14.293 -27.255 -14.488 1.00 48.41 107 THR A O 1
ATOM 819 N N . GLY A 1 108 ? -16.084 -26.567 -13.333 1.00 44.81 108 GLY A N 1
ATOM 820 C CA . GLY A 1 108 ? -15.828 -27.369 -12.131 1.00 44.81 108 GLY A CA 1
ATOM 821 C C . GLY A 1 108 ? -14.508 -27.112 -11.385 1.00 44.81 108 GLY A C 1
ATOM 822 O O . GLY A 1 108 ? -13.566 -26.495 -11.867 1.00 44.81 108 GLY A O 1
ATOM 823 N N . ILE A 1 109 ? -14.483 -27.575 -10.137 1.00 44.53 109 ILE A N 1
ATOM 824 C CA . ILE A 1 109 ? -13.421 -27.353 -9.150 1.00 44.53 109 ILE A CA 1
ATOM 825 C C . ILE A 1 109 ? -12.127 -28.051 -9.595 1.00 44.53 109 ILE A C 1
ATOM 827 O O . ILE A 1 109 ? -12.105 -29.272 -9.724 1.00 44.53 109 ILE A O 1
ATOM 831 N N . SER A 1 110 ? -11.035 -27.295 -9.741 1.00 39.50 110 SER A N 1
ATOM 832 C CA . SER A 1 110 ? -9.673 -27.839 -9.746 1.00 39.50 110 SER A CA 1
ATOM 833 C C . SER A 1 110 ? -8.871 -27.169 -8.636 1.00 39.50 110 SER A C 1
ATOM 835 O O . SER A 1 110 ? -8.568 -25.979 -8.703 1.00 39.50 110 SER A O 1
ATOM 837 N N . MET A 1 111 ? -8.531 -27.941 -7.606 1.00 39.19 111 MET A N 1
ATOM 838 C CA . MET A 1 111 ? -7.568 -27.543 -6.582 1.00 39.19 111 MET A CA 1
ATOM 839 C C . MET A 1 111 ? -6.183 -27.548 -7.236 1.00 39.19 111 MET A C 1
ATOM 841 O O . MET A 1 111 ? -5.692 -28.612 -7.604 1.00 39.19 111 MET A O 1
ATOM 845 N N . ILE A 1 112 ? -5.546 -26.388 -7.407 1.00 40.56 112 ILE A N 1
ATOM 846 C CA . ILE A 1 112 ? -4.094 -26.362 -7.611 1.00 40.56 112 ILE A CA 1
ATOM 847 C C . ILE A 1 112 ? -3.482 -26.265 -6.219 1.00 40.56 112 ILE A C 1
ATOM 849 O O . ILE A 1 112 ? -3.315 -25.184 -5.658 1.00 40.56 112 ILE A O 1
ATOM 853 N N . GLU A 1 113 ? -3.204 -27.428 -5.642 1.00 37.97 113 GLU A N 1
ATOM 854 C CA . GLU A 1 113 ? -2.296 -27.550 -4.513 1.00 37.97 113 GLU A CA 1
ATOM 855 C C . GLU A 1 113 ? -0.886 -27.294 -5.056 1.00 37.97 113 GLU A C 1
ATOM 857 O O . GLU A 1 113 ? -0.211 -28.190 -5.561 1.00 37.97 113 GLU A O 1
ATOM 862 N N . THR A 1 114 ? -0.456 -26.031 -5.056 1.00 34.28 114 THR A N 1
ATOM 863 C CA . THR A 1 114 ? 0.941 -25.709 -5.350 1.00 34.28 114 THR A CA 1
ATOM 864 C C . THR A 1 114 ? 1.759 -26.226 -4.178 1.00 34.28 114 THR A C 1
ATOM 866 O O . THR A 1 114 ? 1.842 -25.580 -3.133 1.00 34.28 114 THR A O 1
ATOM 869 N N . ALA A 1 115 ? 2.296 -27.434 -4.338 1.00 36.53 115 ALA A N 1
ATOM 870 C CA . ALA A 1 115 ? 3.172 -28.071 -3.377 1.00 36.53 115 ALA A CA 1
ATOM 871 C C . ALA A 1 115 ? 4.245 -27.080 -2.900 1.00 36.53 115 ALA A C 1
ATOM 873 O O . ALA A 1 115 ? 4.984 -26.486 -3.690 1.00 36.53 115 ALA A O 1
ATOM 874 N N . SER A 1 116 ? 4.303 -26.912 -1.581 1.00 43.44 116 SER A N 1
ATOM 875 C CA . SER A 1 116 ? 5.445 -26.348 -0.870 1.00 43.44 116 SER A CA 1
ATOM 876 C C . SER A 1 116 ? 6.726 -27.042 -1.356 1.00 43.44 116 SER A C 1
ATOM 878 O O . SER A 1 116 ? 6.722 -28.274 -1.442 1.00 43.44 116 SER A O 1
ATOM 880 N N . PRO A 1 117 ? 7.821 -26.330 -1.682 1.00 43.91 117 PRO A N 1
ATOM 881 C CA . PRO A 1 117 ? 9.064 -27.005 -2.002 1.00 43.91 117 PRO A CA 1
ATOM 882 C C . PRO A 1 117 ? 9.575 -27.692 -0.735 1.00 43.91 117 PRO A C 1
ATOM 884 O O . PRO A 1 117 ? 9.988 -27.057 0.237 1.00 43.91 117 PRO A O 1
ATOM 887 N N . THR A 1 118 ? 9.500 -29.018 -0.764 1.00 32.66 118 THR A N 1
ATOM 888 C CA . THR A 1 118 ? 10.138 -29.934 0.169 1.00 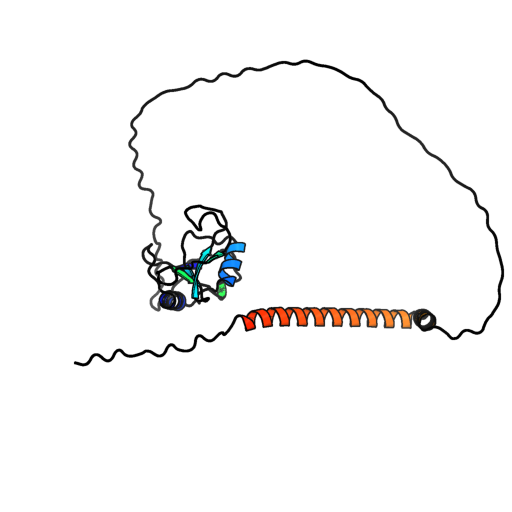32.66 118 THR A CA 1
ATOM 889 C C . THR A 1 118 ? 11.622 -29.581 0.273 1.00 32.66 118 THR A C 1
ATOM 891 O O . THR A 1 118 ? 12.307 -29.443 -0.741 1.00 32.66 118 THR A O 1
ATOM 894 N N . LEU A 1 119 ? 12.102 -29.416 1.507 1.00 36.66 119 LEU A N 1
ATOM 895 C CA . LEU A 1 119 ? 13.521 -29.347 1.843 1.00 36.66 119 LEU A CA 1
ATOM 896 C C . LEU A 1 119 ? 14.248 -30.527 1.190 1.00 36.66 119 LEU A C 1
ATOM 898 O O . LEU A 1 119 ? 13.994 -31.679 1.537 1.00 36.66 119 LEU A O 1
ATOM 902 N N . LEU A 1 120 ? 15.153 -30.236 0.257 1.00 34.84 120 LEU A N 1
ATOM 903 C CA . LEU A 1 120 ? 16.177 -31.189 -0.142 1.00 34.84 120 LEU A CA 1
ATOM 904 C C . LEU A 1 120 ? 17.267 -31.162 0.924 1.00 34.84 120 LEU A C 1
ATOM 906 O O . LEU A 1 120 ? 18.112 -30.270 0.978 1.00 34.84 120 LEU A O 1
ATOM 910 N N . ASP A 1 121 ? 17.145 -32.156 1.790 1.00 29.16 121 ASP A N 1
ATOM 911 C CA . ASP A 1 121 ? 18.168 -32.689 2.663 1.00 29.16 121 ASP A CA 1
ATOM 912 C C . ASP A 1 121 ? 19.408 -33.074 1.840 1.00 29.16 121 ASP A C 1
ATOM 914 O O . ASP A 1 121 ? 19.339 -33.876 0.907 1.00 29.16 121 ASP A O 1
ATOM 918 N N . LEU A 1 122 ? 20.544 -32.470 2.176 1.00 36.66 122 LEU A N 1
ATOM 919 C CA . LEU A 1 122 ? 21.871 -32.904 1.759 1.00 36.66 122 LEU A CA 1
ATOM 920 C C . LEU A 1 122 ? 22.716 -32.994 3.027 1.00 36.66 122 LEU A C 1
ATOM 922 O O . LEU A 1 122 ? 23.544 -32.137 3.330 1.00 36.66 122 LEU A O 1
ATOM 926 N N . THR A 1 123 ? 22.492 -34.067 3.782 1.00 32.34 123 THR A N 1
ATOM 927 C CA . THR A 1 123 ? 23.500 -34.627 4.675 1.00 32.34 123 THR A CA 1
ATOM 928 C C . THR A 1 123 ? 24.726 -35.024 3.853 1.00 32.34 123 THR A C 1
ATOM 930 O O . THR A 1 123 ? 24.644 -35.935 3.029 1.00 32.34 123 THR A O 1
ATOM 933 N N . HIS A 1 124 ? 25.871 -34.404 4.117 1.00 35.66 124 HIS A N 1
ATOM 934 C CA . HIS A 1 124 ? 27.124 -35.136 4.292 1.00 35.66 124 HIS A CA 1
ATOM 935 C C . HIS A 1 124 ? 27.970 -34.410 5.331 1.00 35.66 124 HIS A C 1
ATOM 937 O O . HIS A 1 124 ? 28.331 -33.244 5.188 1.00 35.66 124 HIS A O 1
ATOM 943 N N . ALA A 1 125 ? 28.212 -35.136 6.415 1.00 31.66 125 ALA A N 1
ATOM 944 C CA . ALA A 1 125 ? 29.148 -34.795 7.455 1.00 31.66 125 ALA A CA 1
ATOM 945 C C . ALA A 1 125 ? 30.574 -34.988 6.934 1.00 31.66 125 ALA A C 1
ATOM 947 O O . ALA A 1 125 ? 30.880 -36.026 6.354 1.00 31.66 125 ALA A O 1
ATOM 948 N N . GLU A 1 126 ? 31.457 -34.048 7.256 1.00 33.28 126 GLU A N 1
ATOM 949 C CA . GLU A 1 126 ? 32.819 -34.411 7.614 1.00 33.28 126 GLU A CA 1
ATOM 950 C C . GLU A 1 126 ? 33.226 -33.663 8.881 1.00 33.28 126 GLU A C 1
ATOM 952 O O . GLU A 1 126 ? 32.951 -32.481 9.092 1.00 33.28 126 GLU A O 1
ATOM 957 N N . THR A 1 127 ? 33.777 -34.456 9.783 1.00 27.98 127 THR A N 1
ATOM 958 C CA . THR A 1 127 ? 34.037 -34.198 11.186 1.00 27.98 127 THR A CA 1
ATOM 959 C C . THR A 1 127 ? 35.406 -33.553 11.346 1.00 27.98 127 THR A C 1
ATOM 961 O O . THR A 1 127 ? 36.396 -34.157 10.956 1.00 27.98 127 THR A O 1
ATOM 964 N N . VAL A 1 128 ? 35.498 -32.410 12.033 1.00 30.28 128 VAL A N 1
ATOM 965 C CA . VAL A 1 128 ? 36.699 -32.091 12.819 1.00 30.28 128 VAL A CA 1
ATOM 966 C C . VAL A 1 128 ? 36.280 -31.617 14.206 1.00 30.28 128 VAL A C 1
ATOM 968 O O . VAL A 1 128 ? 35.587 -30.625 14.401 1.00 30.28 128 VAL A O 1
ATOM 971 N N . SER A 1 129 ? 36.699 -32.442 15.153 1.00 30.41 129 SER A N 1
ATOM 972 C CA . SER A 1 129 ? 36.500 -32.418 16.590 1.00 30.41 129 SER A CA 1
ATOM 973 C C . SER A 1 129 ? 37.437 -31.423 17.270 1.00 30.41 129 SER A C 1
ATOM 975 O O . SER A 1 129 ? 38.639 -31.561 17.080 1.00 30.41 129 SER A O 1
ATOM 977 N N . VAL A 1 130 ? 36.921 -30.571 18.169 1.00 30.80 130 VAL A N 1
ATOM 978 C CA . VAL A 1 130 ? 37.545 -30.300 19.484 1.00 30.80 130 VAL A CA 1
ATOM 979 C C . VAL A 1 130 ? 36.445 -29.998 20.523 1.00 30.80 130 VAL A C 1
ATOM 981 O O . VAL A 1 130 ? 35.620 -29.108 20.336 1.00 30.80 130 VAL A O 1
ATOM 984 N N . LYS A 1 131 ? 36.435 -30.782 21.609 1.00 31.61 131 LYS A N 1
ATOM 985 C CA . LYS A 1 131 ? 35.573 -30.701 22.812 1.00 31.61 131 LYS A CA 1
ATOM 986 C C . LYS A 1 131 ? 36.374 -30.036 23.976 1.00 31.61 131 LYS A C 1
ATOM 988 O O . LYS A 1 131 ? 37.519 -29.659 23.757 1.00 31.61 131 LYS A O 1
ATOM 993 N N . PRO A 1 132 ? 35.834 -29.889 25.203 1.00 39.34 132 PRO A N 1
ATOM 994 C CA . PRO A 1 132 ? 35.441 -28.628 25.835 1.00 39.34 132 PRO A CA 1
ATOM 995 C C . PRO A 1 132 ? 36.334 -28.250 27.038 1.00 39.34 132 PRO A C 1
ATOM 997 O O . PRO A 1 132 ? 37.152 -29.048 27.486 1.00 39.34 132 PRO A O 1
ATOM 1000 N N . SER A 1 133 ? 36.100 -27.093 27.663 1.00 28.44 133 SER A N 1
ATOM 1001 C CA . SER A 1 133 ? 36.424 -26.955 29.089 1.00 28.44 133 SER A CA 1
ATOM 1002 C C . SER A 1 133 ? 35.495 -25.967 29.790 1.00 28.44 133 SER A C 1
ATOM 1004 O O . SER A 1 133 ? 35.450 -24.786 29.455 1.00 28.44 133 SER A O 1
ATOM 1006 N N . GLU A 1 134 ? 34.760 -26.487 30.771 1.00 34.00 134 GLU A N 1
ATOM 1007 C CA . GLU A 1 134 ? 34.178 -25.745 31.890 1.00 34.00 134 GLU A CA 1
ATOM 1008 C C . GLU A 1 134 ? 35.299 -25.196 32.785 1.00 34.00 134 GLU A C 1
ATOM 1010 O O . GLU A 1 134 ? 36.393 -25.765 32.795 1.00 34.00 134 GLU A O 1
ATOM 1015 N N . THR A 1 135 ? 35.015 -24.139 33.559 1.00 28.27 135 THR A N 1
ATOM 1016 C CA . THR A 1 135 ? 35.327 -24.014 35.005 1.00 28.27 135 THR A CA 1
ATOM 1017 C C . THR A 1 135 ? 34.857 -22.639 35.511 1.00 28.27 135 THR A C 1
ATOM 1019 O O . THR A 1 135 ? 35.281 -21.600 35.013 1.00 28.27 135 THR A O 1
ATOM 1022 N N . SER A 1 136 ? 33.977 -22.646 36.515 1.00 36.34 136 SER A N 1
ATOM 1023 C CA . SER A 1 136 ? 33.731 -21.536 37.456 1.00 36.34 136 SER A CA 1
ATOM 1024 C C . SER A 1 136 ? 34.667 -21.704 38.667 1.00 36.34 136 SER A C 1
ATOM 1026 O O . SER A 1 136 ? 35.113 -22.831 38.894 1.00 36.34 136 SER A O 1
ATOM 1028 N N . PRO A 1 137 ? 34.972 -20.657 39.464 1.00 41.56 137 PRO A N 1
ATOM 1029 C CA . PRO A 1 137 ? 34.289 -20.554 40.769 1.00 41.56 137 PRO A CA 1
ATOM 1030 C C . PRO A 1 137 ? 34.059 -19.128 41.353 1.00 41.56 137 PRO A C 1
ATOM 1032 O O . PRO A 1 137 ? 34.770 -18.176 41.048 1.00 41.56 137 PRO A O 1
ATOM 1035 N N . GLN A 1 138 ? 33.028 -19.065 42.218 1.00 30.20 138 GLN A N 1
ATOM 1036 C CA . GLN A 1 138 ? 32.805 -18.336 43.503 1.00 30.20 138 GLN A CA 1
ATOM 1037 C C . GLN A 1 138 ? 34.070 -17.824 44.260 1.00 30.20 138 GLN A C 1
ATOM 1039 O O . GLN A 1 138 ? 35.136 -18.370 44.015 1.00 30.20 138 GLN A O 1
ATOM 1044 N N . LEU A 1 139 ? 34.119 -16.905 45.251 1.00 31.42 139 LEU A N 1
ATOM 1045 C CA . LEU A 1 139 ? 33.250 -16.137 46.195 1.00 31.42 139 LEU A CA 1
ATOM 1046 C C . LEU A 1 139 ? 34.244 -15.243 47.034 1.00 31.42 139 LEU A C 1
ATOM 1048 O O . LEU A 1 139 ? 35.408 -15.621 47.117 1.00 31.42 139 LEU A O 1
ATOM 1052 N N . GLU A 1 140 ? 33.977 -13.997 47.481 1.00 30.94 140 GLU A N 1
ATOM 1053 C CA . GLU A 1 140 ? 33.660 -13.508 48.869 1.00 30.94 140 GLU A CA 1
ATOM 1054 C C . GLU A 1 140 ? 34.310 -12.088 49.013 1.00 30.94 140 GLU A C 1
ATOM 1056 O O . GLU A 1 140 ? 35.431 -11.910 48.545 1.00 30.94 140 GLU A O 1
ATOM 1061 N N . THR A 1 141 ? 33.614 -10.973 49.299 1.00 26.41 141 THR A N 1
ATOM 1062 C CA . THR A 1 141 ? 33.104 -10.365 50.566 1.00 26.41 141 THR A CA 1
ATOM 1063 C C . THR A 1 141 ? 34.108 -9.501 51.358 1.00 26.41 141 THR A C 1
ATOM 1065 O O . THR A 1 141 ? 35.146 -9.994 51.768 1.00 26.41 141 THR A O 1
ATOM 1068 N N . GLU A 1 142 ? 33.727 -8.232 51.603 1.00 31.27 142 GLU A N 1
ATOM 1069 C CA . GLU A 1 142 ? 33.785 -7.425 52.857 1.00 31.27 142 GLU A CA 1
ATOM 1070 C C . GLU A 1 142 ? 33.992 -5.926 52.542 1.00 31.27 142 GLU A C 1
ATOM 1072 O O . GLU A 1 142 ? 34.647 -5.595 51.561 1.00 31.27 142 GLU A O 1
ATOM 1077 N N . THR A 1 143 ? 33.602 -4.910 53.318 1.00 28.22 143 THR A N 1
ATOM 1078 C CA . THR A 1 143 ? 32.586 -4.577 54.346 1.00 28.22 143 THR A CA 1
ATOM 1079 C C . THR A 1 143 ? 32.928 -3.120 54.724 1.00 28.22 143 THR A C 1
ATOM 1081 O O . THR A 1 143 ? 34.097 -2.764 54.694 1.00 28.22 143 THR A O 1
ATOM 1084 N N . HIS A 1 144 ? 31.943 -2.282 55.069 1.00 34.44 144 HIS A N 1
ATOM 1085 C CA . HIS A 1 144 ? 31.961 -1.185 56.072 1.00 34.44 144 HIS A CA 1
ATOM 1086 C C . HIS A 1 144 ? 30.673 -0.384 55.791 1.00 34.44 144 HIS A C 1
ATOM 1088 O O . HIS A 1 144 ? 30.565 0.239 54.743 1.00 34.44 144 HIS A O 1
ATOM 1094 N N . GLY A 1 145 ? 29.571 -0.453 56.545 1.00 29.69 145 GLY A N 1
ATOM 1095 C CA . GLY A 1 145 ? 29.347 -0.439 57.999 1.00 29.69 145 GLY A CA 1
ATOM 1096 C C . GLY A 1 145 ? 28.423 0.772 58.258 1.00 29.69 145 GLY A C 1
ATOM 1097 O O . GLY A 1 145 ? 28.847 1.885 57.978 1.00 29.69 145 GLY A O 1
ATOM 1098 N N . LEU A 1 146 ? 27.097 0.583 58.401 1.00 36.44 146 LEU A N 1
ATOM 1099 C CA . LEU A 1 146 ? 26.285 0.567 59.650 1.00 36.44 146 LEU A CA 1
ATOM 1100 C C . LEU A 1 146 ? 26.310 1.877 60.477 1.00 36.44 146 LEU A C 1
ATOM 1102 O O . LEU A 1 146 ? 27.294 2.603 60.396 1.00 36.44 146 LEU A O 1
ATOM 1106 N N . PRO A 1 147 ? 25.363 2.122 61.416 1.00 46.12 147 PRO A N 1
ATOM 1107 C CA . PRO A 1 147 ? 23.990 1.610 61.650 1.00 46.12 147 PRO A CA 1
ATOM 1108 C C . PRO A 1 147 ? 23.004 2.805 61.831 1.00 46.12 147 PRO A C 1
ATOM 1110 O O . PRO A 1 147 ? 23.398 3.948 61.648 1.00 46.12 147 PRO A O 1
ATOM 1113 N N . GLY A 1 148 ? 21.720 2.732 62.188 1.00 30.28 148 GLY A N 1
ATOM 1114 C CA . GLY A 1 148 ? 20.768 1.739 62.701 1.00 30.28 148 GLY A CA 1
ATOM 1115 C C . GLY A 1 148 ? 19.498 2.538 63.093 1.00 30.28 148 GLY A C 1
ATOM 1116 O O . GLY A 1 148 ? 19.607 3.715 63.418 1.00 30.28 148 GLY A O 1
ATOM 1117 N N . ALA A 1 149 ? 18.289 1.999 62.892 1.00 34.72 149 ALA A N 1
ATOM 1118 C CA . ALA A 1 149 ? 17.510 1.302 63.934 1.00 34.72 149 ALA A CA 1
ATOM 1119 C C . ALA A 1 149 ? 16.768 2.291 64.884 1.00 34.72 149 ALA A C 1
ATOM 1121 O O . ALA A 1 149 ? 17.415 3.188 65.399 1.00 34.72 149 ALA A O 1
ATOM 1122 N N . ASN A 1 150 ? 15.471 2.273 65.240 1.00 36.34 150 ASN A N 1
ATOM 1123 C CA . ASN A 1 150 ? 14.323 1.341 65.252 1.00 36.34 150 ASN A CA 1
ATOM 1124 C C . ASN A 1 150 ? 13.088 2.186 65.709 1.00 36.34 150 ASN A C 1
ATOM 1126 O O . ASN A 1 150 ? 13.277 3.094 66.512 1.00 36.34 150 ASN A O 1
ATOM 1130 N N . THR A 1 151 ? 11.884 2.083 65.130 1.00 30.81 151 THR A N 1
ATOM 1131 C CA . THR A 1 151 ? 10.730 1.227 65.529 1.00 30.81 151 THR A CA 1
ATOM 1132 C C . THR A 1 151 ? 9.627 1.939 66.349 1.00 30.81 151 THR A C 1
ATOM 1134 O O . THR A 1 151 ? 9.898 2.637 67.315 1.00 30.81 151 THR A O 1
ATOM 1137 N N . GLU A 1 152 ? 8.386 1.631 65.938 1.00 32.56 152 GLU A N 1
ATOM 1138 C CA . GLU A 1 152 ? 7.085 1.619 66.648 1.00 32.56 152 GLU A CA 1
ATOM 1139 C C . GLU A 1 152 ? 6.104 2.822 66.631 1.00 32.56 152 GLU A C 1
ATOM 1141 O O . GLU A 1 152 ? 6.387 3.942 67.039 1.00 32.56 152 GLU A O 1
ATOM 1146 N N . LEU A 1 153 ? 4.893 2.491 66.146 1.00 37.06 153 LEU A N 1
ATOM 1147 C CA . LEU A 1 153 ? 3.564 3.130 66.267 1.00 37.06 153 LEU A CA 1
ATOM 1148 C C . LEU A 1 153 ? 2.971 2.921 67.697 1.00 37.06 153 LEU A C 1
ATOM 1150 O O . LEU A 1 153 ? 3.615 2.219 68.473 1.00 37.06 153 LEU A O 1
ATOM 1154 N N . PRO A 1 154 ? 1.700 3.283 68.041 1.00 59.34 154 PRO A N 1
ATOM 1155 C CA . PRO A 1 154 ? 0.704 4.232 67.480 1.00 59.34 154 PRO A CA 1
ATOM 1156 C C . PRO A 1 154 ? 0.018 5.127 68.574 1.00 59.34 154 PRO A C 1
ATOM 1158 O O . PRO A 1 154 ? 0.381 5.076 69.741 1.00 59.34 154 PRO A O 1
ATOM 1161 N N . ILE A 1 155 ? -1.075 5.830 68.196 1.00 31.52 155 ILE A N 1
ATOM 1162 C CA . ILE A 1 155 ? -2.348 6.078 68.949 1.00 31.52 155 ILE A CA 1
ATOM 1163 C C . ILE A 1 155 ? -2.755 7.564 69.139 1.00 31.52 155 ILE A C 1
ATOM 1165 O O . ILE A 1 155 ? -2.148 8.311 69.889 1.00 31.52 155 ILE A O 1
ATOM 1169 N N . SER A 1 156 ? -3.870 7.908 68.466 1.00 35.00 156 SER A N 1
ATOM 1170 C CA . SER A 1 156 ? -5.079 8.662 68.885 1.00 35.00 156 SER A CA 1
ATOM 1171 C C . SER A 1 156 ? -4.986 9.880 69.827 1.00 35.00 156 SER A C 1
ATOM 1173 O O . SER A 1 156 ? -4.563 9.753 70.969 1.00 35.00 156 SER A O 1
ATOM 1175 N N . SER A 1 157 ? -5.635 10.995 69.450 1.00 31.92 157 SER A N 1
ATOM 1176 C CA . SER A 1 157 ? -6.971 11.375 69.976 1.00 31.92 157 SER A CA 1
ATOM 1177 C C . SER A 1 157 ? -7.229 12.898 70.024 1.00 31.92 157 SER A C 1
ATOM 1179 O O . SER A 1 157 ? -6.373 13.678 70.421 1.00 31.92 157 SER A O 1
ATOM 1181 N N . ALA A 1 158 ? -8.490 13.238 69.727 1.00 33.50 158 ALA A N 1
ATOM 1182 C CA . ALA A 1 158 ? -9.329 14.311 70.283 1.00 33.50 158 ALA A CA 1
ATOM 1183 C C . ALA A 1 158 ? -9.168 15.805 69.887 1.00 33.50 158 ALA A C 1
ATOM 1185 O O . ALA A 1 158 ? -8.115 16.423 69.929 1.00 33.50 158 ALA A O 1
ATOM 1186 N N . ASN A 1 159 ? -10.353 16.345 69.566 1.00 34.88 159 ASN A N 1
ATOM 1187 C CA . ASN A 1 159 ? -10.842 17.704 69.252 1.00 34.88 159 ASN A CA 1
ATOM 1188 C C . ASN A 1 159 ? -10.985 18.569 70.549 1.00 34.88 159 ASN A C 1
ATOM 1190 O O . ASN A 1 159 ? -10.574 18.076 71.600 1.00 34.88 159 ASN A O 1
ATOM 1194 N N . PRO A 1 160 ? -11.770 19.681 70.633 1.00 57.91 160 PRO A N 1
ATOM 1195 C CA . PRO A 1 160 ? -12.117 20.817 69.738 1.00 57.91 160 PRO A CA 1
ATOM 1196 C C . PRO A 1 160 ? -11.947 22.205 70.443 1.00 57.91 160 PRO A C 1
ATOM 1198 O O . PRO A 1 160 ? -11.598 22.253 71.619 1.00 57.91 160 PRO A O 1
ATOM 1201 N N . SER A 1 161 ? -12.293 23.340 69.797 1.00 32.31 161 SER A N 1
ATOM 1202 C CA . SER A 1 161 ? -13.300 24.321 70.307 1.00 32.31 161 SER A CA 1
ATOM 1203 C C . SER A 1 161 ? -13.409 25.636 69.503 1.00 32.31 161 SER A C 1
ATOM 1205 O O . SER A 1 161 ? -12.444 26.192 68.997 1.00 32.31 161 SER A O 1
ATOM 1207 N N . THR A 1 162 ? -14.657 26.095 69.446 1.00 39.06 162 THR A N 1
ATOM 1208 C CA . THR A 1 162 ? -15.359 27.212 68.784 1.00 39.06 162 THR A CA 1
ATOM 1209 C C . THR A 1 162 ? -15.074 28.644 69.272 1.00 39.06 162 THR A C 1
ATOM 1211 O O . THR A 1 162 ? -14.839 28.837 70.462 1.00 39.06 162 THR A O 1
ATOM 1214 N N . SER A 1 163 ? -15.357 29.659 68.433 1.00 33.06 163 SER A N 1
ATOM 1215 C CA . SER A 1 163 ? -16.271 30.777 68.789 1.00 33.06 163 SER A CA 1
ATOM 1216 C C . SER A 1 163 ? -16.649 31.695 67.616 1.00 33.06 163 SER A C 1
ATOM 1218 O O . SER A 1 163 ? -15.902 31.862 66.660 1.00 33.06 163 SER A O 1
ATOM 1220 N N . ALA A 1 164 ? -17.860 32.249 67.718 1.00 45.56 164 ALA A N 1
ATOM 1221 C CA . ALA A 1 164 ? -18.660 32.925 66.697 1.00 45.56 164 ALA A CA 1
ATOM 1222 C C . ALA A 1 164 ? -18.656 34.465 66.808 1.00 45.56 164 ALA A C 1
ATOM 1224 O O . ALA A 1 164 ? -18.343 35.011 67.865 1.00 45.56 164 ALA A O 1
ATOM 1225 N N . THR A 1 165 ? -19.130 35.175 65.769 1.00 34.69 165 THR A N 1
ATOM 1226 C CA . THR A 1 165 ? -19.656 36.558 65.889 1.00 34.69 165 THR A CA 1
ATOM 1227 C C . THR A 1 165 ? -20.669 36.895 64.764 1.00 34.69 165 THR A C 1
ATOM 1229 O O . THR A 1 165 ? -20.479 36.505 63.617 1.00 34.69 165 THR A O 1
ATOM 1232 N N . LYS A 1 166 ? -21.770 37.586 65.119 1.00 36.09 166 LYS A N 1
ATOM 1233 C CA . LYS A 1 166 ? -22.880 38.179 64.297 1.00 36.09 166 LYS A CA 1
ATOM 1234 C C . LYS A 1 166 ? -22.634 39.720 64.168 1.00 36.09 166 LYS A C 1
ATOM 1236 O O . LYS A 1 166 ? -21.626 40.124 64.744 1.00 36.09 166 LYS A O 1
ATOM 1241 N N . PRO A 1 167 ? -23.507 40.644 63.653 1.00 60.69 167 PRO A N 1
ATOM 1242 C CA . PRO A 1 167 ? -24.762 40.650 62.842 1.00 60.69 167 PRO A CA 1
ATOM 1243 C C . PRO A 1 167 ? -24.685 41.646 61.622 1.00 60.69 167 PRO A C 1
ATOM 1245 O O . PRO A 1 167 ? -23.588 42.075 61.306 1.00 60.69 167 PRO A O 1
ATOM 1248 N N . LEU A 1 168 ? -25.688 42.004 60.785 1.00 32.38 168 LEU A N 1
ATOM 1249 C CA . LEU A 1 168 ? -26.946 42.780 60.963 1.00 32.38 168 LEU A CA 1
ATOM 1250 C C . LEU A 1 168 ? -27.638 42.974 59.570 1.00 32.38 168 LEU A C 1
ATOM 1252 O O . LEU A 1 168 ? -26.971 42.897 58.544 1.00 32.38 168 LEU A O 1
ATOM 1256 N N . ILE A 1 169 ? -28.957 43.225 59.529 1.00 52.44 169 ILE A N 1
ATOM 1257 C CA . ILE A 1 169 ? -29.839 43.274 58.332 1.00 52.44 169 ILE A CA 1
ATOM 1258 C C . ILE A 1 169 ? -30.015 44.711 57.779 1.00 52.44 169 ILE A C 1
ATOM 1260 O O . ILE A 1 169 ? -30.205 45.645 58.556 1.00 52.44 169 ILE A O 1
ATOM 1264 N N . SER A 1 170 ? -30.070 44.879 56.448 1.00 30.20 170 SER A N 1
ATOM 1265 C CA . SER A 1 170 ? -30.730 46.014 55.767 1.00 30.20 170 SER A CA 1
ATOM 1266 C C . SER A 1 170 ? -31.332 45.582 54.426 1.00 30.20 170 SER A C 1
ATOM 1268 O O . SER A 1 170 ? -30.688 44.899 53.633 1.00 30.20 170 SER A O 1
ATOM 1270 N N . THR A 1 171 ? -32.585 45.970 54.194 1.00 41.47 171 THR A N 1
ATOM 1271 C CA . THR A 1 171 ? -33.417 45.584 53.046 1.00 41.47 171 THR A CA 1
ATOM 1272 C C . THR A 1 171 ? -33.261 46.594 51.907 1.00 41.47 171 THR A C 1
ATOM 1274 O O . THR A 1 171 ? -33.423 47.791 52.129 1.00 41.47 171 THR A O 1
ATOM 1277 N N . THR A 1 172 ? -33.010 46.125 50.680 1.00 38.81 172 THR A N 1
ATOM 1278 C CA . THR A 1 172 ? -33.102 46.925 49.445 1.00 38.81 172 THR A CA 1
ATOM 1279 C C . THR A 1 172 ? -33.887 46.156 48.379 1.00 38.81 172 THR A C 1
ATOM 1281 O O . THR A 1 172 ? -33.702 44.956 48.191 1.00 38.81 172 THR A O 1
ATOM 1284 N N . THR A 1 173 ? -34.811 46.843 47.707 1.00 49.81 173 THR A N 1
ATOM 1285 C CA . THR A 1 173 ? -35.540 46.380 46.515 1.00 49.81 173 THR A CA 1
ATOM 1286 C C . THR A 1 173 ? -34.557 46.104 45.376 1.00 49.81 173 THR A C 1
ATOM 1288 O O . THR A 1 173 ? -33.893 47.033 44.918 1.00 49.81 173 THR A O 1
ATOM 1291 N N . SER A 1 174 ? -34.451 44.849 44.925 1.00 51.22 174 SER A N 1
ATOM 1292 C CA . SER A 1 174 ? -33.484 44.439 43.901 1.00 51.22 174 SER A CA 1
ATOM 1293 C C . SER A 1 174 ? -34.104 44.319 42.506 1.00 51.22 174 SER A C 1
ATOM 1295 O O . SER A 1 174 ? -35.173 43.742 42.304 1.00 51.22 174 SER A O 1
ATOM 1297 N N . LEU A 1 175 ? -33.378 44.844 41.517 1.00 52.41 175 LEU A N 1
ATOM 1298 C CA . LEU A 1 175 ? -33.434 44.376 40.137 1.00 52.41 175 LEU A CA 1
ATOM 1299 C C . LEU A 1 175 ? -32.939 42.924 40.141 1.00 52.41 175 LEU A C 1
ATOM 1301 O O . LEU A 1 175 ? -31.800 42.655 40.523 1.00 52.41 175 LEU A O 1
ATOM 1305 N N . ILE A 1 176 ? -33.805 41.985 39.776 1.00 57.81 176 ILE A N 1
ATOM 1306 C CA . ILE A 1 176 ? -33.492 40.556 39.824 1.00 57.81 176 ILE A CA 1
ATOM 1307 C C . ILE A 1 176 ? -32.533 40.237 38.666 1.00 57.81 176 ILE A C 1
ATOM 1309 O O . ILE A 1 176 ? -32.913 40.279 37.497 1.00 57.81 176 ILE A O 1
ATOM 1313 N N . SER A 1 177 ? -31.274 39.951 39.008 1.00 60.56 177 SER A N 1
ATOM 1314 C CA . SER A 1 177 ? -30.224 39.485 38.091 1.00 60.56 177 SER A CA 1
ATOM 1315 C C . SER A 1 177 ? -30.672 38.230 37.325 1.00 60.56 177 SER A C 1
ATOM 1317 O O . SER A 1 177 ? -31.428 37.412 37.852 1.00 60.56 177 SER A O 1
ATOM 1319 N N . THR A 1 178 ? -30.179 38.015 36.100 1.00 60.00 178 THR A N 1
ATOM 1320 C CA . THR A 1 178 ? -30.475 36.807 35.295 1.00 60.00 178 THR A CA 1
ATOM 1321 C C . THR A 1 178 ? -30.147 35.509 36.040 1.00 60.00 178 THR A C 1
ATOM 1323 O O . THR A 1 178 ? -30.797 34.491 35.818 1.00 60.00 178 THR A O 1
ATOM 1326 N N . THR A 1 179 ? -29.201 35.564 36.981 1.00 59.03 179 THR A N 1
ATOM 1327 C CA . THR A 1 179 ? -28.839 34.477 37.900 1.00 59.03 179 THR A CA 1
ATOM 1328 C C . THR A 1 179 ? -29.926 34.170 38.937 1.00 59.03 179 THR A C 1
ATOM 1330 O O . THR A 1 179 ? -30.181 33.004 39.228 1.00 59.03 179 THR A O 1
ATOM 1333 N N . GLU A 1 180 ? -30.609 35.192 39.454 1.00 56.53 180 GLU A N 1
ATOM 1334 C CA . GLU A 1 180 ? -31.692 35.065 40.441 1.00 56.53 180 GLU A CA 1
ATOM 1335 C C . GLU A 1 180 ? -32.984 34.546 39.793 1.00 56.53 180 GLU A C 1
ATOM 1337 O O . GLU A 1 180 ? -33.680 33.706 40.362 1.00 56.53 180 GLU A O 1
ATOM 1342 N N . LEU A 1 181 ? -33.268 34.952 38.549 1.00 59.97 181 LEU A N 1
ATOM 1343 C CA . LEU A 1 181 ? -34.378 34.394 37.771 1.00 59.97 181 LEU A CA 1
ATOM 1344 C C . LEU A 1 181 ? -34.139 32.913 37.430 1.00 59.97 181 LEU A C 1
ATOM 1346 O O . LEU A 1 181 ? -35.064 32.105 37.499 1.00 59.97 181 LEU A O 1
ATOM 1350 N N . PHE A 1 182 ? -32.895 32.536 37.117 1.00 61.53 182 PHE A N 1
ATOM 1351 C CA . PHE A 1 182 ? -32.511 31.149 36.834 1.00 61.53 182 PHE A CA 1
ATOM 1352 C C . PHE A 1 182 ? -32.669 30.247 38.070 1.00 61.53 182 PHE A C 1
ATOM 1354 O O . PHE A 1 182 ? -33.189 29.136 37.966 1.00 61.53 182 PHE A O 1
ATOM 1361 N N . LEU A 1 183 ? -32.299 30.742 39.256 1.00 59.97 183 LEU A N 1
ATOM 1362 C CA . LEU A 1 183 ? -32.498 30.034 40.526 1.00 59.97 183 LEU A CA 1
ATOM 1363 C C . LEU A 1 183 ? -33.982 29.964 40.933 1.00 59.97 183 LEU A C 1
ATOM 1365 O O . LEU A 1 183 ? -34.440 28.907 41.369 1.00 59.97 183 LEU A O 1
ATOM 1369 N N . ALA A 1 184 ? -34.758 31.032 40.722 1.00 59.56 184 ALA A N 1
ATOM 1370 C CA . ALA A 1 184 ? -36.198 31.057 40.998 1.00 59.56 184 ALA A CA 1
ATOM 1371 C C . ALA A 1 184 ? -36.997 30.114 40.077 1.00 59.56 184 ALA A C 1
ATOM 1373 O O . ALA A 1 184 ? -37.901 29.411 40.539 1.00 59.56 184 ALA A O 1
ATOM 1374 N N . VAL A 1 185 ? -36.634 30.025 38.791 1.00 59.72 185 VAL A N 1
ATOM 1375 C CA . VAL A 1 185 ? -37.220 29.064 37.839 1.00 59.72 185 VAL A CA 1
ATOM 1376 C C . VAL A 1 185 ? -36.897 27.627 38.253 1.00 59.72 185 VAL A C 1
ATOM 1378 O O . VAL A 1 185 ? -37.775 26.769 38.188 1.00 59.72 185 VAL A O 1
ATOM 1381 N N . MET A 1 186 ? -35.694 27.375 38.773 1.00 58.25 186 MET A N 1
ATOM 1382 C CA . MET A 1 186 ? -35.261 26.067 39.277 1.00 58.25 186 MET A CA 1
ATOM 1383 C C . MET A 1 186 ? -35.778 25.728 40.689 1.00 58.25 186 MET A C 1
ATOM 1385 O O . MET A 1 186 ? -35.451 24.659 41.202 1.00 58.25 186 MET A O 1
ATOM 1389 N N . ASN A 1 187 ? -36.604 26.567 41.326 1.00 63.88 187 ASN A N 1
ATOM 1390 C CA . ASN A 1 187 ? -37.184 26.269 42.646 1.00 63.88 187 ASN A CA 1
ATOM 1391 C C . ASN A 1 187 ? -38.462 25.403 42.564 1.00 63.88 187 ASN A C 1
ATOM 1393 O O . ASN A 1 187 ? -38.858 24.756 43.531 1.00 63.88 187 ASN A O 1
ATOM 1397 N N . ASN A 1 188 ? -39.106 25.333 41.395 1.00 73.12 188 ASN A N 1
ATOM 1398 C CA . ASN A 1 188 ? -40.281 24.487 41.182 1.00 73.12 188 ASN A CA 1
ATOM 1399 C C . ASN A 1 188 ? -39.860 23.108 40.641 1.00 73.12 188 ASN A C 1
ATOM 1401 O O . ASN A 1 188 ? -39.175 23.017 39.622 1.00 73.12 188 ASN A O 1
ATOM 1405 N N . LYS A 1 189 ? -40.288 22.019 41.294 1.00 76.31 189 LYS A N 1
ATOM 1406 C CA . LYS A 1 189 ? -39.946 20.629 40.924 1.00 76.31 189 LYS A CA 1
ATOM 1407 C C . LYS A 1 189 ? -40.262 20.312 39.454 1.00 76.31 189 LYS A C 1
ATOM 1409 O O . LYS A 1 189 ? -39.477 19.623 38.806 1.00 76.31 189 LYS A O 1
ATOM 1414 N N . THR A 1 190 ? -41.355 20.857 38.920 1.00 75.25 190 THR A N 1
ATOM 1415 C CA . THR A 1 190 ? -41.747 20.686 37.510 1.00 75.25 190 THR A CA 1
ATOM 1416 C C . THR A 1 190 ? -40.799 21.427 36.566 1.00 75.25 190 THR A C 1
ATOM 1418 O O . THR A 1 190 ? -40.347 20.861 35.575 1.00 75.25 190 THR A O 1
ATOM 1421 N N . ASN A 1 191 ? -40.403 22.652 36.913 1.00 75.56 191 ASN A N 1
ATOM 1422 C CA . ASN A 1 191 ? -39.468 23.445 36.114 1.00 75.56 191 ASN A CA 1
ATOM 1423 C C . ASN A 1 191 ? -38.051 22.857 36.140 1.00 75.56 191 ASN A C 1
ATOM 1425 O O . ASN A 1 191 ? -37.381 22.849 35.112 1.00 75.56 191 ASN A O 1
ATOM 1429 N N . ARG A 1 192 ? -37.613 22.290 37.274 1.00 81.75 192 ARG A N 1
ATOM 1430 C CA . ARG A 1 192 ? -36.331 21.568 37.365 1.00 81.75 192 ARG A CA 1
ATOM 1431 C C . ARG A 1 192 ? -36.268 20.408 36.381 1.00 81.75 192 ARG A C 1
ATOM 1433 O O . ARG A 1 192 ? -35.255 20.242 35.711 1.00 81.75 192 ARG A O 1
ATOM 1440 N N . LEU A 1 193 ? -37.340 19.620 36.286 1.00 84.81 193 LEU A N 1
ATOM 1441 C CA . LEU A 1 193 ? -37.396 18.494 35.356 1.00 84.81 193 LEU A CA 1
ATOM 1442 C C . LEU A 1 193 ? -37.368 18.976 33.902 1.00 84.81 193 LEU A C 1
ATOM 1444 O O . LEU A 1 193 ? -36.606 18.440 33.105 1.00 84.81 193 LEU A O 1
ATOM 1448 N N . VAL A 1 194 ? -38.137 20.017 33.575 1.00 87.00 194 VAL A N 1
ATOM 1449 C CA . VAL A 1 194 ? -38.154 20.609 32.228 1.00 87.00 194 VAL A CA 1
ATOM 1450 C C . VAL A 1 194 ? -36.771 21.132 31.838 1.00 87.00 194 VAL A C 1
ATOM 1452 O O . VAL A 1 194 ? -36.301 20.844 30.741 1.00 87.00 194 VAL A O 1
ATOM 1455 N N . VAL A 1 195 ? -36.076 21.829 32.739 1.00 85.75 195 VAL A N 1
ATOM 1456 C CA . VAL A 1 195 ? -34.723 22.333 32.470 1.00 85.75 195 VAL A CA 1
ATOM 1457 C C . VAL A 1 195 ? -33.732 21.186 32.275 1.00 85.75 195 VAL A C 1
ATOM 1459 O O . VAL A 1 195 ? -32.953 21.240 31.330 1.00 85.75 195 VAL A O 1
ATOM 1462 N N . ILE A 1 196 ? -33.790 20.124 33.086 1.00 87.44 196 ILE A N 1
ATOM 1463 C CA . ILE A 1 196 ? -32.931 18.937 32.909 1.00 87.44 196 ILE A CA 1
ATOM 1464 C C . ILE A 1 196 ? -33.199 18.258 31.559 1.00 87.44 196 ILE A C 1
ATOM 1466 O O . ILE A 1 196 ? -32.263 17.891 30.856 1.00 87.44 196 ILE A O 1
ATOM 1470 N N . VAL A 1 197 ? -34.463 18.102 31.163 1.00 92.56 197 VAL A N 1
ATOM 1471 C CA . VAL A 1 197 ? -34.805 17.493 29.868 1.00 92.56 197 VAL A CA 1
ATOM 1472 C C . VAL A 1 197 ? -34.295 18.354 28.711 1.00 92.56 197 VAL A C 1
ATOM 1474 O O . VAL A 1 197 ? -33.717 17.822 27.765 1.00 92.56 197 VAL A O 1
ATOM 1477 N N . LEU A 1 198 ? -34.445 19.679 28.795 1.00 92.62 198 LEU A N 1
ATOM 1478 C CA . LEU A 1 198 ? -33.947 20.602 27.774 1.00 92.62 198 LEU A CA 1
ATOM 1479 C C . LEU A 1 198 ? -32.415 20.618 27.693 1.00 92.62 198 LEU A C 1
ATOM 1481 O O . LEU A 1 198 ? -31.876 20.648 26.587 1.00 92.62 198 LEU A O 1
ATOM 1485 N N . THR A 1 199 ? -31.703 20.555 28.824 1.00 93.06 199 THR A N 1
ATOM 1486 C CA . THR A 1 199 ? -30.232 20.501 28.814 1.00 93.06 199 THR A CA 1
ATOM 1487 C C . THR A 1 199 ? -29.719 19.185 28.242 1.00 93.06 199 THR A C 1
ATOM 1489 O O . THR A 1 199 ? -28.787 19.196 27.437 1.00 93.06 199 THR A O 1
ATOM 1492 N N . VAL A 1 200 ? -30.353 18.060 28.586 1.00 96.38 200 VAL A N 1
ATOM 1493 C CA . VAL A 1 200 ? -30.019 16.746 28.020 1.00 96.38 200 VAL A CA 1
ATOM 1494 C C . VAL A 1 200 ? -30.300 16.718 26.516 1.00 96.38 200 VAL A C 1
ATOM 1496 O O . VAL A 1 200 ? -29.446 16.278 25.749 1.00 96.38 200 VAL A O 1
ATOM 1499 N N . LEU A 1 201 ? -31.444 17.243 26.068 1.00 97.06 201 LEU A N 1
ATOM 1500 C CA . LEU A 1 201 ? -31.778 17.319 24.644 1.00 97.06 201 LEU A CA 1
ATOM 1501 C C . LEU A 1 201 ? -30.769 18.178 23.868 1.00 97.06 201 LEU A C 1
ATOM 1503 O O . LEU A 1 201 ? -30.298 17.764 22.809 1.00 97.06 201 LEU A O 1
ATOM 1507 N N . ALA A 1 202 ? -30.386 19.337 24.409 1.00 97.00 202 ALA A N 1
ATOM 1508 C CA . ALA A 1 202 ? -29.366 20.192 23.809 1.00 97.00 202 ALA A CA 1
ATOM 1509 C C . ALA A 1 202 ? -28.002 19.485 23.725 1.00 97.00 202 ALA A C 1
ATOM 1511 O O . ALA A 1 202 ? -27.354 19.532 22.680 1.00 97.00 202 ALA A O 1
ATOM 1512 N N . ALA A 1 203 ? -27.591 18.772 24.780 1.00 97.19 203 ALA A N 1
ATOM 1513 C CA . ALA A 1 203 ? -26.352 17.995 24.777 1.00 97.19 203 ALA A CA 1
ATOM 1514 C C . ALA A 1 203 ? -26.367 16.892 23.705 1.00 97.19 203 ALA A C 1
ATOM 1516 O O . ALA A 1 203 ? -25.383 16.729 22.983 1.00 97.19 203 ALA A O 1
ATOM 1517 N N . ILE A 1 204 ? -27.489 16.182 23.539 1.00 97.75 204 ILE A N 1
ATOM 1518 C CA . ILE A 1 204 ? -27.647 15.157 22.495 1.00 97.75 204 ILE A CA 1
ATOM 1519 C C . ILE A 1 204 ? -27.509 15.778 21.100 1.00 97.75 204 ILE A C 1
ATOM 1521 O O . ILE A 1 204 ? -26.767 15.249 20.273 1.00 97.75 204 ILE A O 1
ATOM 1525 N N . LEU A 1 205 ? -28.165 16.912 20.836 1.00 97.81 205 LEU A N 1
ATOM 1526 C CA . LEU A 1 205 ? -28.060 17.598 19.543 1.00 97.81 205 LEU A CA 1
ATOM 1527 C C . LEU A 1 205 ? -26.620 18.051 19.251 1.00 97.81 205 LEU A C 1
ATOM 1529 O O . LEU A 1 205 ? -26.136 17.885 18.129 1.00 97.81 205 LEU A O 1
ATOM 1533 N N . ILE A 1 206 ? -25.899 18.555 20.256 1.00 97.81 206 ILE A N 1
ATOM 1534 C CA . ILE A 1 206 ? -24.480 18.919 20.120 1.00 97.81 206 ILE A CA 1
ATOM 1535 C C . ILE A 1 206 ? -23.630 17.684 19.790 1.00 97.81 206 ILE A C 1
ATOM 1537 O O . ILE A 1 206 ? -22.825 17.724 18.865 1.00 97.81 206 ILE A O 1
ATOM 1541 N N . ILE A 1 207 ? -23.839 16.558 20.474 1.00 97.62 207 ILE A N 1
ATOM 1542 C CA . ILE A 1 207 ? -23.103 15.318 20.185 1.00 97.62 207 ILE A CA 1
ATOM 1543 C C . ILE A 1 207 ? -23.381 14.844 18.752 1.00 97.62 207 ILE A C 1
ATOM 1545 O O . ILE A 1 207 ? -22.444 14.552 18.009 1.00 97.62 207 ILE A O 1
ATOM 1549 N N . VAL A 1 208 ? -24.649 14.816 18.330 1.00 97.81 208 VAL A N 1
ATOM 1550 C CA . VAL A 1 208 ? -25.041 14.399 16.974 1.00 97.81 208 VAL A CA 1
ATOM 1551 C C . VAL A 1 208 ? -24.405 15.303 15.918 1.00 97.81 208 VAL A C 1
ATOM 1553 O O . VAL A 1 208 ? -23.836 14.803 14.950 1.00 97.81 208 VAL A O 1
ATOM 1556 N N . THR A 1 209 ? -24.437 16.624 16.110 1.00 97.75 209 THR A N 1
ATOM 1557 C CA . THR A 1 209 ? -23.797 17.565 15.175 1.00 97.75 209 THR A CA 1
ATOM 1558 C C . THR A 1 209 ? -22.287 17.376 15.095 1.00 97.75 209 THR A C 1
ATOM 1560 O O . THR A 1 209 ? -21.753 17.346 13.989 1.00 97.75 209 THR A O 1
ATOM 1563 N N . VAL A 1 210 ? -21.594 17.168 16.219 1.00 97.88 210 VAL A N 1
ATOM 1564 C CA . VAL A 1 210 ? -20.152 16.869 16.221 1.00 97.88 210 VAL A CA 1
ATOM 1565 C C . VAL A 1 210 ? -19.862 15.569 15.473 1.00 97.88 210 VAL A C 1
ATOM 1567 O O . VAL A 1 210 ? -18.961 15.543 14.638 1.00 97.88 210 VAL A O 1
ATOM 1570 N N . VAL A 1 211 ? -20.644 14.509 15.697 1.00 97.50 211 VAL A N 1
ATOM 1571 C CA . VAL A 1 211 ? -20.491 13.229 14.981 1.00 97.50 211 VAL A CA 1
ATOM 1572 C C . VAL A 1 211 ? -20.711 13.408 13.479 1.00 97.50 211 VAL A C 1
ATOM 1574 O O . VAL A 1 211 ? -19.918 12.903 12.684 1.00 97.50 211 VAL A O 1
ATOM 1577 N N . ILE A 1 212 ? -21.737 14.161 13.078 1.00 96.50 212 ILE A N 1
ATOM 1578 C CA . ILE A 1 212 ? -22.008 14.488 11.672 1.00 96.50 212 ILE A CA 1
ATOM 1579 C C . ILE A 1 212 ? -20.840 15.280 11.072 1.00 96.50 212 ILE A C 1
ATOM 1581 O O . ILE A 1 212 ? -20.369 14.928 9.993 1.00 96.50 212 ILE A O 1
ATOM 1585 N N . ILE A 1 213 ? -20.325 16.303 11.763 1.00 96.56 213 ILE A N 1
ATOM 1586 C CA . ILE A 1 213 ? 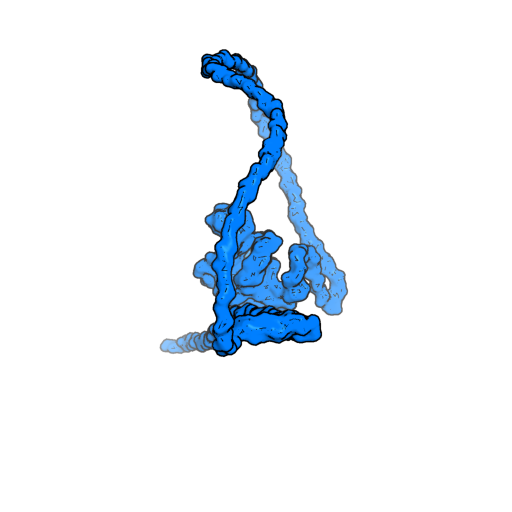-19.171 17.093 11.306 1.00 96.56 213 ILE A CA 1
ATOM 1587 C C . ILE A 1 213 ? -17.941 16.198 11.156 1.00 96.56 213 ILE A C 1
ATOM 1589 O O . ILE A 1 213 ? -17.316 16.219 10.100 1.00 96.56 213 ILE A O 1
ATOM 1593 N N . VAL A 1 214 ? -17.614 15.371 12.152 1.00 96.19 214 VAL A N 1
ATOM 1594 C CA . VAL A 1 214 ? -16.491 14.424 12.076 1.00 96.19 214 VAL A CA 1
ATOM 1595 C C . VAL A 1 214 ? -16.684 13.463 10.907 1.00 96.19 214 VAL A C 1
ATOM 1597 O O . VAL A 1 214 ? -15.756 13.282 10.130 1.00 96.19 214 VAL A O 1
ATOM 1600 N N . CYS A 1 215 ? -17.885 12.913 10.719 1.00 94.56 215 CYS A N 1
ATOM 1601 C CA . CYS A 1 215 ? -18.210 12.042 9.590 1.00 94.56 215 CYS A CA 1
ATOM 1602 C C . CYS A 1 215 ? -18.068 12.763 8.240 1.00 94.56 215 CYS A C 1
ATOM 1604 O O . CYS A 1 215 ? -17.562 12.192 7.278 1.00 94.56 215 CYS A O 1
ATOM 1606 N N . HIS A 1 216 ? -18.454 14.036 8.151 1.00 92.31 216 HIS A N 1
ATOM 1607 C CA . HIS A 1 216 ? -18.261 14.838 6.945 1.00 92.31 216 HIS A CA 1
ATOM 1608 C C . HIS A 1 216 ? -16.800 15.194 6.702 1.00 92.31 216 HIS A C 1
ATOM 1610 O O . HIS A 1 216 ? -16.387 15.228 5.548 1.00 92.31 216 HIS A O 1
ATOM 1616 N N . LEU A 1 217 ? -16.018 15.460 7.746 1.00 88.88 217 LEU A N 1
ATOM 1617 C CA . LEU A 1 217 ? -14.593 15.759 7.628 1.00 88.88 217 LEU A CA 1
ATOM 1618 C C . LEU A 1 217 ? -13.798 14.509 7.259 1.00 88.88 217 LEU A C 1
ATOM 1620 O O . LEU A 1 217 ? -12.931 14.580 6.390 1.00 88.88 217 LEU A O 1
ATOM 1624 N N . THR A 1 218 ? -14.132 13.357 7.842 1.00 83.06 218 THR A N 1
ATOM 1625 C CA . THR A 1 218 ? -13.560 12.080 7.418 1.00 83.06 218 THR A CA 1
ATOM 1626 C C . THR A 1 218 ? -13.999 11.780 5.990 1.00 83.06 218 THR A C 1
ATOM 1628 O O . THR A 1 218 ? -13.140 11.613 5.140 1.00 83.06 218 THR A O 1
ATOM 1631 N N . ARG A 1 219 ? -15.285 11.859 5.640 1.00 80.75 219 ARG A N 1
ATOM 1632 C CA . ARG A 1 219 ? -15.744 11.629 4.258 1.00 80.75 219 ARG A CA 1
ATOM 1633 C C . ARG A 1 219 ? -15.144 12.604 3.239 1.00 80.75 219 ARG A C 1
ATOM 1635 O O . ARG A 1 219 ? -14.783 12.181 2.148 1.00 80.75 219 ARG A O 1
ATOM 1642 N N . LYS A 1 220 ? -14.993 13.890 3.574 1.00 74.19 220 LYS A N 1
ATOM 1643 C CA . LYS A 1 220 ? -14.312 14.866 2.707 1.00 74.19 220 LYS A CA 1
ATOM 1644 C C . LYS A 1 220 ? -12.846 14.513 2.517 1.00 74.19 220 LYS A C 1
ATOM 1646 O O . LYS A 1 220 ? -12.397 14.567 1.387 1.00 74.19 220 LYS A O 1
ATOM 1651 N N . ARG A 1 221 ? -12.138 14.103 3.574 1.00 66.38 221 ARG A N 1
ATOM 1652 C CA . ARG A 1 221 ? -10.743 13.645 3.484 1.00 66.38 221 ARG A CA 1
ATOM 1653 C C . ARG A 1 221 ? -10.582 12.433 2.561 1.00 66.38 221 ARG A C 1
ATOM 1655 O O . ARG A 1 221 ? -9.551 12.323 1.910 1.00 66.38 221 ARG A O 1
ATOM 1662 N N . TRP A 1 222 ? -11.590 11.564 2.484 1.00 51.06 222 TRP A N 1
ATOM 1663 C CA . TRP A 1 222 ? -11.620 10.462 1.518 1.00 51.06 222 TRP A CA 1
ATOM 1664 C C . TRP A 1 222 ? -11.931 10.953 0.097 1.00 51.06 222 TRP A C 1
ATOM 1666 O O . TRP A 1 222 ? -11.244 10.563 -0.834 1.00 51.06 222 TRP A O 1
ATOM 1676 N N . ASN A 1 223 ? -12.880 11.876 -0.073 1.00 57.50 223 ASN A N 1
ATOM 1677 C CA . ASN A 1 223 ? -13.219 12.413 -1.396 1.00 57.50 223 ASN A CA 1
ATOM 1678 C C . ASN A 1 223 ? -12.142 13.340 -1.986 1.00 57.50 223 ASN A C 1
ATOM 1680 O O . ASN A 1 223 ? -12.027 13.415 -3.198 1.00 57.50 223 ASN A O 1
ATOM 1684 N N . THR A 1 224 ? -11.360 14.056 -1.169 1.00 49.22 224 THR A N 1
ATOM 1685 C CA . THR A 1 224 ? -10.203 14.845 -1.641 1.00 49.22 224 THR A CA 1
ATOM 1686 C C . THR A 1 224 ? -8.998 13.976 -1.995 1.00 49.22 224 THR A C 1
ATOM 1688 O O . THR A 1 224 ? -8.014 14.499 -2.501 1.00 49.22 224 THR A O 1
ATOM 1691 N N . PHE A 1 225 ? -9.049 12.676 -1.692 1.00 50.91 225 PHE A N 1
ATOM 1692 C CA . PHE A 1 225 ? -8.052 11.705 -2.140 1.00 50.91 225 PHE A CA 1
ATOM 1693 C C . PHE A 1 225 ? -8.386 11.114 -3.517 1.00 50.91 225 PHE A C 1
ATOM 1695 O O . PHE A 1 225 ? -7.512 10.528 -4.146 1.00 50.91 225 PHE A O 1
ATOM 1702 N N . ASP A 1 226 ? -9.612 11.312 -4.008 1.00 45.78 226 ASP A N 1
ATOM 1703 C CA . ASP A 1 226 ? -9.991 10.962 -5.369 1.00 45.78 226 ASP A CA 1
ATOM 1704 C C . ASP A 1 226 ? -9.899 12.204 -6.274 1.00 45.78 226 ASP A C 1
ATOM 1706 O O . ASP A 1 226 ? -10.522 13.232 -6.013 1.00 45.78 226 ASP A O 1
ATOM 1710 N N . PHE A 1 227 ? -9.173 12.046 -7.387 1.00 43.44 227 PHE A N 1
ATOM 1711 C CA . PHE A 1 227 ? -9.159 12.907 -8.578 1.00 43.44 227 PHE A CA 1
ATOM 1712 C C . PHE A 1 227 ? -8.295 14.188 -8.559 1.00 43.44 227 PHE A C 1
ATOM 1714 O O . PHE A 1 227 ? -8.792 15.297 -8.734 1.00 43.44 227 PHE A O 1
ATOM 1721 N N . GLU A 1 228 ? -6.968 14.022 -8.597 1.00 40.06 228 GLU A N 1
ATOM 1722 C CA . GLU A 1 228 ? -6.223 14.692 -9.675 1.00 40.06 228 GLU A CA 1
ATOM 1723 C C . GLU A 1 228 ? -6.329 13.747 -10.882 1.00 40.06 228 GLU A C 1
ATOM 1725 O O . GLU A 1 228 ? -5.613 12.749 -10.978 1.00 40.06 228 GLU A O 1
ATOM 1730 N N . ALA A 1 229 ? -7.321 13.973 -11.748 1.00 45.00 229 ALA A N 1
ATOM 1731 C CA . ALA A 1 229 ? -7.406 13.260 -13.016 1.00 45.00 229 ALA A CA 1
ATOM 1732 C C . ALA A 1 229 ? -6.078 13.453 -13.747 1.00 45.00 229 ALA A C 1
ATOM 1734 O O . ALA A 1 229 ? -5.767 14.566 -14.165 1.00 45.00 229 ALA A O 1
ATOM 1735 N N . VAL A 1 230 ? -5.303 12.384 -13.919 1.00 46.44 230 VAL A N 1
ATOM 1736 C CA . VAL A 1 230 ? -4.193 12.391 -14.871 1.00 46.44 230 VAL A CA 1
ATOM 1737 C C . VAL A 1 230 ? -4.812 12.701 -16.239 1.00 46.44 230 VAL A C 1
ATOM 1739 O O . VAL A 1 230 ? -5.619 11.896 -16.716 1.00 46.44 230 VAL A O 1
ATOM 1742 N N . PRO A 1 231 ? -4.514 13.854 -16.868 1.00 47.22 231 PRO A N 1
ATOM 1743 C CA . PRO A 1 231 ? -5.038 14.130 -18.193 1.00 47.22 231 PRO A CA 1
ATOM 1744 C C . PRO A 1 231 ? -4.491 13.074 -19.165 1.00 47.22 231 PRO A C 1
ATOM 1746 O O . PRO A 1 231 ? -3.340 12.643 -19.017 1.00 47.22 231 PRO A O 1
ATOM 1749 N N . PRO A 1 232 ? -5.293 12.621 -20.144 1.00 45.81 232 PRO A N 1
ATOM 1750 C CA . PRO A 1 232 ? -4.848 11.626 -21.108 1.00 45.81 232 PRO A CA 1
ATOM 1751 C C . PRO A 1 232 ? -3.603 12.148 -21.828 1.00 45.81 232 PRO A C 1
ATOM 1753 O O . PRO A 1 232 ? -3.634 13.208 -22.451 1.00 45.81 232 PRO A O 1
ATOM 1756 N N . LYS A 1 233 ? -2.492 11.410 -21.718 1.00 49.97 233 LYS A N 1
ATOM 1757 C CA . LYS A 1 233 ? -1.287 11.689 -22.499 1.00 49.97 233 LYS A CA 1
ATOM 1758 C C . LYS A 1 233 ? -1.625 11.483 -23.970 1.00 49.97 233 LYS A C 1
ATOM 1760 O O . LYS A 1 233 ? -1.961 10.378 -24.390 1.00 49.97 233 LYS A O 1
ATOM 1765 N N . GLU A 1 234 ? -1.545 12.567 -24.724 1.00 42.81 234 GLU A N 1
ATOM 1766 C CA . GLU A 1 234 ? -1.630 12.575 -26.174 1.00 42.81 234 GLU A CA 1
ATOM 1767 C C . GLU A 1 234 ? -0.532 11.660 -26.738 1.00 42.81 234 GLU A C 1
ATOM 1769 O O . GLU A 1 234 ? 0.660 11.843 -26.482 1.00 42.81 234 GLU A O 1
ATOM 1774 N N . ILE A 1 235 ? -0.946 10.607 -27.445 1.00 48.81 235 ILE A N 1
ATOM 1775 C CA . ILE A 1 235 ? -0.046 9.691 -28.143 1.00 48.81 235 ILE A CA 1
ATOM 1776 C C . ILE A 1 235 ? 0.481 10.449 -29.361 1.00 48.81 235 ILE A C 1
ATOM 1778 O O . ILE A 1 235 ? -0.176 10.495 -30.401 1.00 48.81 235 ILE A O 1
ATOM 1782 N N . VAL A 1 236 ? 1.667 11.046 -29.242 1.00 45.81 236 VAL A N 1
ATOM 1783 C CA . VAL A 1 236 ? 2.408 11.540 -30.406 1.00 45.81 236 VAL A CA 1
ATOM 1784 C C . VAL A 1 236 ? 2.859 10.319 -31.203 1.00 45.81 236 VAL A C 1
ATOM 1786 O O . VAL A 1 236 ? 3.809 9.622 -30.848 1.00 45.81 236 VAL A O 1
ATOM 1789 N N . ARG A 1 237 ? 2.108 10.033 -32.268 1.00 42.25 237 ARG A N 1
ATOM 1790 C CA . ARG A 1 237 ? 2.486 9.115 -33.340 1.00 42.25 237 ARG A CA 1
ATOM 1791 C C . ARG A 1 237 ? 3.766 9.662 -33.973 1.00 42.25 237 ARG A C 1
ATOM 1793 O O . ARG A 1 237 ? 3.757 10.745 -34.544 1.00 42.25 237 ARG A O 1
ATOM 1800 N N . SER A 1 238 ? 4.853 8.912 -33.853 1.00 43.91 238 SER A N 1
ATOM 1801 C CA . SER A 1 238 ? 6.067 9.097 -34.639 1.00 43.91 238 SER A CA 1
ATOM 1802 C C . SER A 1 238 ? 5.726 8.956 -36.123 1.00 43.91 238 SER A C 1
ATOM 1804 O O . SER A 1 238 ? 5.374 7.863 -36.570 1.00 43.91 238 SER A O 1
ATOM 1806 N N . GLU A 1 239 ? 5.801 10.054 -36.872 1.00 49.81 239 GLU A N 1
ATOM 1807 C CA . GLU A 1 239 ? 5.905 10.004 -38.327 1.00 49.81 239 GLU A CA 1
ATOM 1808 C C . GLU A 1 239 ? 7.350 9.660 -38.695 1.00 49.81 239 GLU A C 1
ATOM 1810 O O . GLU A 1 239 ? 8.281 10.436 -38.496 1.00 49.81 239 GLU A O 1
ATOM 1815 N N . GLU A 1 240 ? 7.515 8.445 -39.203 1.00 53.00 240 GLU A N 1
ATOM 1816 C CA . GLU A 1 240 ? 8.626 8.032 -40.043 1.00 53.00 240 GLU A CA 1
ATOM 1817 C C . GLU A 1 240 ? 8.274 8.416 -41.487 1.00 53.00 240 GLU A C 1
ATOM 1819 O O . GLU A 1 240 ? 7.361 7.829 -42.076 1.00 53.00 240 GLU A O 1
ATOM 1824 N N . HIS A 1 241 ? 8.980 9.388 -42.072 1.00 49.47 241 HIS A N 1
ATOM 1825 C CA . HIS A 1 241 ? 9.102 9.466 -43.527 1.00 49.47 241 HIS A CA 1
ATOM 1826 C C . HIS A 1 241 ? 10.339 10.255 -43.982 1.00 49.47 241 HIS A C 1
ATOM 1828 O O . HIS A 1 241 ? 10.400 11.466 -43.806 1.00 49.47 241 HIS A O 1
ATOM 1834 N N . THR A 1 242 ? 11.224 9.493 -44.636 1.00 47.03 242 THR A N 1
ATOM 1835 C CA . THR A 1 242 ? 12.099 9.803 -45.790 1.00 47.03 242 THR A CA 1
ATOM 1836 C C . THR A 1 242 ? 13.183 10.869 -45.663 1.00 47.03 242 THR A C 1
ATOM 1838 O O . THR A 1 242 ? 12.863 12.072 -45.598 1.00 47.03 242 THR A O 1
#

Foldseek 3Di:
DWFDPPPDQDDALVRQQVVLVVLVWGFAALVLLQVLLVLPDFDQFWADHPVQFTWGAACAADCSRLNRDHGIGTDPPNVDGGITDTDDPVCSVPRDPPDDSFDDDVDDDDDPPVDDPDDDDDDDDDDDDDDDDDDDDDDDDDDDDDDDDDDDDDDDDDDDDDDDDDDDDDDDDDDQPPVNVVVVLCPDPVSVVVVVVVVVVVVVVVVVVVVVVVVVVVVVVVVVVDDPPPPDPDPPPDDDDD

Secondary structure (DSSP, 8-state):
-EE-BTTB--B-HHHHHHHHHHTTSEEPPHHHHHHHHHTT---SS-EE-TTSSEEEEESS--TTTTTT--EEEEPS-TTS-BEEEEE-GGGTTSTT---------SS-----------------------------------------------------------------PPP--HHHHHHHHTTSHHHHHHHHHHHHHHHHHHHHHHHHHHHHHHHHHHHTTS----PPPP--------